Protein AF-A0A9N9NW24-F1 (afdb_monomer_lite)

Organism: NCBI:txid1117310

Secondary structure (DSSP, 8-state):
-HHHHHS---HHHHHHHHHHHHHHHHHHHHHHHHHH-SS--HHHHHHHHHHHHHHT--SSS-PPPP--SSS--TT-TTEEETT--TTS---SS--SEEE--SSPP--TTHHHHHHHHHHHHHHHHH-SSPHHHHHHHHHSTTTTT-TTS-HHHHHHHHHHHHHHHHHHHHHTT--------------HHHHHS--S---S-HHHHHHHSPPPPGGG--

Radius of gyration: 25.88 Å; chains: 1; bounding box: 61×39×75 Å

pLDDT: mean 77.07, std 15.02, range [38.91, 93.62]

Sequence (218 aa):
GKRLKDINLTDDEWQAIGKLVIILEDFAGVTEYLGGSNYTTISLMYSLLAIISKKIIPENSDMEVIDLTSSNTAFDDDIGYEDAPEDEPITQQPKHRKININVPQNCFDLEKRIKTALYQSINHYWEVPQEQGMLAALLDPLFKYLEFASEMLHMRTYEQLKDAYQDMKDLTNEDQEAEFRPVSSNSLLARIFQNNYIHVNEITNYLTMPKIHFDDCP

Foldseek 3Di:
DVVVVVQDADPLVVVLVVLVCVLCVLVVVLCVVQVPDPDDFLLNVLLSLLVSLVVLPQPDPPQDDDPPVDPPDPPDPLEAAPPDDPPDPPPVDHRPYHDHPNDHDDSVCVSNNVSSVVNNVSCVPPVRPDLVSLLRLCPALQRVVVPSDDPVSNVVNLVVVVVVVVVVCVVVPPPDPPPPDPPPDVDPVCVVPPDPDDDPDPSVVSSPDHRDHPVNDD

InterPro domains:
  IPR012337 Ribonuclease H-like superfamily [SSF53098] (7-210)

Structure (mmCIF, N/CA/C/O backbone):
data_AF-A0A9N9NW24-F1
#
_entry.id   AF-A0A9N9NW24-F1
#
loop_
_atom_site.group_PDB
_atom_site.id
_atom_site.type_symbol
_atom_site.label_atom_id
_atom_site.label_alt_id
_atom_site.label_comp_id
_atom_site.label_asym_id
_atom_site.label_entity_id
_atom_site.label_seq_id
_atom_site.pdbx_PDB_ins_code
_atom_site.Cartn_x
_atom_site.Cartn_y
_atom_site.Cartn_z
_atom_site.occupancy
_atom_site.B_iso_or_equiv
_atom_site.auth_seq_id
_atom_site.auth_comp_id
_atom_site.auth_asym_id
_atom_site.auth_atom_id
_atom_site.pdbx_PDB_model_num
ATOM 1 N N . GLY A 1 1 ? 2.111 0.159 -29.524 1.00 46.28 1 GLY A N 1
ATOM 2 C CA . GLY A 1 1 ? 1.998 -1.109 -30.275 1.00 46.28 1 GLY A CA 1
ATOM 3 C C . GLY A 1 1 ? 2.999 -1.214 -31.416 1.00 46.28 1 GLY A C 1
ATOM 4 O O . GLY A 1 1 ? 4.028 -1.838 -31.225 1.00 46.28 1 GLY A O 1
ATOM 5 N N . LYS A 1 2 ? 2.722 -0.622 -32.593 1.00 48.62 2 LYS A N 1
ATOM 6 C CA . LYS A 1 2 ? 3.582 -0.747 -33.795 1.00 48.62 2 LYS A CA 1
ATOM 7 C C . LYS A 1 2 ? 4.991 -0.147 -33.634 1.00 48.62 2 LYS A C 1
ATOM 9 O O . LYS A 1 2 ? 5.940 -0.873 -33.852 1.00 48.62 2 LYS A O 1
ATOM 14 N N . ARG A 1 3 ? 5.130 1.092 -33.143 1.00 57.47 3 ARG A N 1
ATOM 15 C CA . ARG A 1 3 ? 6.443 1.760 -32.961 1.00 57.47 3 ARG A CA 1
ATOM 16 C C . ARG A 1 3 ? 7.380 1.051 -31.971 1.00 57.47 3 ARG A C 1
ATOM 18 O O . ARG A 1 3 ? 8.578 1.011 -32.187 1.00 57.47 3 ARG A O 1
ATOM 25 N N . LEU A 1 4 ? 6.829 0.427 -30.926 1.00 57.56 4 LEU A N 1
ATOM 26 C CA . LEU A 1 4 ? 7.594 -0.408 -29.984 1.00 57.56 4 LEU A CA 1
ATOM 27 C C . LEU A 1 4 ? 8.210 -1.648 -30.649 1.00 57.56 4 LEU A C 1
ATOM 29 O O . LEU A 1 4 ? 9.186 -2.167 -30.133 1.00 57.56 4 LEU A O 1
ATOM 33 N N . LYS A 1 5 ? 7.654 -2.128 -31.774 1.00 56.56 5 LYS A N 1
ATOM 34 C CA . LYS A 1 5 ? 8.242 -3.241 -32.537 1.00 56.56 5 LYS A CA 1
ATOM 35 C C . LYS A 1 5 ? 9.443 -2.809 -33.380 1.00 56.56 5 LYS A C 1
ATOM 37 O O . LYS A 1 5 ? 10.231 -3.669 -33.754 1.00 56.56 5 LYS A O 1
ATOM 42 N N . ASP A 1 6 ? 9.556 -1.516 -33.676 1.00 64.75 6 ASP A N 1
ATOM 43 C CA . ASP A 1 6 ? 10.646 -0.953 -34.476 1.00 64.75 6 ASP A CA 1
ATOM 44 C C . ASP A 1 6 ? 11.839 -0.538 -33.591 1.00 64.75 6 ASP A C 1
ATOM 46 O O . ASP A 1 6 ? 12.964 -0.431 -34.075 1.00 64.75 6 ASP A O 1
ATOM 50 N N . ILE A 1 7 ? 11.606 -0.342 -32.286 1.00 69.00 7 ILE A N 1
ATOM 51 C CA . ILE A 1 7 ? 12.641 -0.054 -31.287 1.00 69.00 7 ILE A CA 1
ATOM 52 C C . ILE A 1 7 ? 13.249 -1.383 -30.842 1.00 69.00 7 ILE A C 1
ATOM 54 O O . ILE A 1 7 ? 12.599 -2.200 -30.190 1.00 69.00 7 ILE A O 1
ATOM 58 N N . ASN A 1 8 ? 14.504 -1.611 -31.214 1.00 75.00 8 ASN A N 1
ATOM 59 C CA . ASN A 1 8 ? 15.234 -2.806 -30.820 1.00 75.00 8 ASN A CA 1
ATOM 60 C C . ASN A 1 8 ? 15.736 -2.637 -29.377 1.00 75.00 8 ASN A C 1
ATOM 62 O O . ASN A 1 8 ? 16.803 -2.065 -29.161 1.00 75.00 8 ASN A O 1
ATOM 66 N N . LEU A 1 9 ? 14.931 -3.079 -28.406 1.00 82.12 9 LEU A N 1
ATOM 67 C CA . LEU A 1 9 ? 15.308 -3.069 -26.992 1.00 82.12 9 LEU A CA 1
ATOM 68 C C . LEU A 1 9 ? 16.555 -3.926 -26.763 1.00 82.12 9 LEU A C 1
ATOM 70 O O . LEU A 1 9 ? 16.717 -4.994 -27.357 1.00 82.12 9 LEU A O 1
ATOM 74 N N . THR A 1 10 ? 17.416 -3.457 -25.872 1.00 87.44 10 THR A N 1
ATOM 75 C CA . THR A 1 10 ? 18.588 -4.198 -25.406 1.00 87.44 10 THR A CA 1
ATOM 76 C C . THR A 1 10 ? 18.183 -5.366 -24.499 1.00 87.44 10 THR A C 1
ATOM 78 O O . THR A 1 10 ? 17.088 -5.379 -23.931 1.00 87.44 10 THR A O 1
ATOM 81 N N . ASP A 1 11 ? 19.068 -6.352 -24.331 1.00 88.56 11 ASP A N 1
ATOM 82 C CA . ASP A 1 11 ? 18.828 -7.484 -23.420 1.00 88.56 11 ASP A CA 1
ATOM 83 C C . ASP A 1 11 ? 18.586 -7.013 -21.971 1.00 88.56 11 ASP A C 1
ATOM 85 O O . ASP A 1 11 ? 17.706 -7.535 -21.282 1.00 88.56 11 ASP A O 1
ATOM 89 N N . ASP A 1 12 ? 19.304 -5.971 -21.538 1.00 89.69 12 ASP A N 1
ATOM 90 C CA . ASP A 1 12 ? 19.144 -5.355 -20.216 1.00 89.69 12 ASP A CA 1
ATOM 91 C C . ASP A 1 12 ? 17.753 -4.719 -20.046 1.00 89.69 12 ASP A C 1
ATOM 93 O O . ASP A 1 12 ? 17.121 -4.871 -18.997 1.00 89.69 12 ASP A O 1
ATOM 97 N N . GLU A 1 13 ? 17.231 -4.054 -21.082 1.00 89.31 13 GLU A N 1
ATOM 98 C CA . GLU A 1 13 ? 15.878 -3.481 -21.077 1.00 89.31 13 GLU A CA 1
ATOM 99 C C . GLU A 1 13 ? 14.801 -4.568 -21.038 1.00 89.31 13 GLU A C 1
ATOM 101 O O . GLU A 1 13 ? 13.824 -4.443 -20.297 1.00 89.31 13 GLU A O 1
ATOM 106 N N . TRP A 1 14 ? 14.987 -5.671 -21.767 1.00 89.75 14 TRP A N 1
ATOM 107 C CA . TRP A 1 14 ? 14.088 -6.824 -21.678 1.00 89.75 14 TRP A CA 1
ATOM 108 C C . TRP A 1 14 ? 14.079 -7.438 -20.280 1.00 89.75 14 TRP A C 1
ATOM 110 O O . TRP A 1 14 ? 13.009 -7.735 -19.738 1.00 89.75 14 TRP A O 1
ATOM 120 N N . GLN A 1 15 ? 15.253 -7.588 -19.664 1.00 91.31 15 GLN A N 1
ATOM 121 C CA . GLN A 1 15 ? 15.356 -8.072 -18.292 1.00 91.31 15 GLN A CA 1
ATOM 122 C C . GLN A 1 15 ? 14.681 -7.107 -17.307 1.00 91.31 15 GLN A C 1
ATOM 124 O O . GLN A 1 15 ? 13.981 -7.547 -16.390 1.00 91.31 15 GLN A O 1
ATOM 129 N N . ALA A 1 16 ? 14.849 -5.798 -17.501 1.00 91.25 16 ALA A N 1
ATOM 130 C CA . ALA A 1 16 ? 14.199 -4.778 -16.689 1.00 91.25 16 ALA A CA 1
ATOM 131 C C . ALA A 1 16 ? 12.668 -4.818 -16.810 1.00 91.25 16 ALA A C 1
ATOM 133 O O . ALA A 1 16 ? 11.981 -4.745 -15.791 1.00 91.25 16 ALA A O 1
ATOM 134 N N . ILE A 1 17 ? 12.124 -5.003 -18.018 1.00 90.69 17 ILE A N 1
ATOM 135 C CA . ILE A 1 17 ? 10.679 -5.188 -18.231 1.00 90.69 17 ILE A CA 1
ATOM 136 C C . ILE A 1 17 ? 10.184 -6.429 -17.486 1.00 90.69 17 ILE A C 1
ATOM 138 O O . ILE A 1 17 ? 9.160 -6.361 -16.811 1.00 90.69 17 ILE A O 1
ATOM 142 N N . GLY A 1 18 ? 10.920 -7.543 -17.548 1.00 91.81 18 GLY A N 1
ATOM 143 C CA . GLY A 1 18 ? 10.574 -8.756 -16.801 1.00 91.81 18 GLY A CA 1
ATOM 144 C C . GLY A 1 18 ? 10.464 -8.508 -15.293 1.00 91.81 18 GLY A C 1
ATOM 145 O O . GLY A 1 18 ? 9.492 -8.921 -14.665 1.00 91.81 18 GLY A O 1
ATOM 146 N N . LYS A 1 19 ? 11.412 -7.760 -14.714 1.00 91.56 19 LYS A N 1
ATOM 147 C CA . LYS A 1 19 ? 11.358 -7.348 -13.301 1.00 91.56 19 LYS A CA 1
ATOM 148 C C . LYS A 1 19 ? 10.180 -6.421 -13.007 1.00 91.56 19 LYS A C 1
ATOM 150 O O . LYS A 1 19 ? 9.538 -6.564 -11.972 1.00 91.56 19 LYS A O 1
ATOM 155 N N . LEU A 1 20 ? 9.881 -5.488 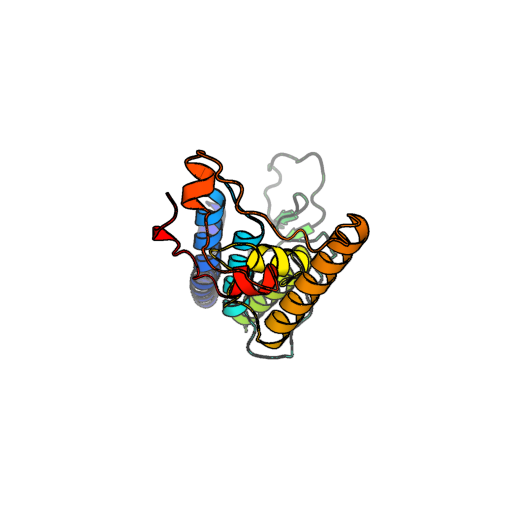-13.911 1.00 91.88 20 LEU A N 1
ATOM 156 C CA . LEU A 1 20 ? 8.756 -4.568 -13.760 1.00 91.88 20 LEU A CA 1
ATOM 157 C C . LEU A 1 20 ? 7.414 -5.306 -13.737 1.00 91.88 20 LEU A C 1
ATOM 159 O O . LEU A 1 20 ? 6.568 -4.982 -12.911 1.00 91.88 20 LEU A O 1
ATOM 163 N N . VAL A 1 21 ? 7.237 -6.314 -14.594 1.00 93.50 21 VAL A N 1
ATOM 164 C CA . VAL A 1 21 ? 6.032 -7.157 -14.592 1.00 93.50 21 VAL A CA 1
ATOM 165 C C . VAL A 1 21 ? 5.835 -7.810 -13.224 1.00 93.50 21 VAL A C 1
ATOM 167 O O . VAL A 1 21 ? 4.739 -7.728 -12.683 1.00 93.50 21 VAL A O 1
ATOM 170 N N . ILE A 1 22 ? 6.897 -8.364 -12.631 1.00 91.94 22 ILE A N 1
ATOM 171 C CA . ILE A 1 22 ? 6.841 -8.987 -11.297 1.00 91.94 22 ILE A CA 1
ATOM 172 C C . ILE A 1 22 ? 6.441 -7.965 -10.221 1.00 91.94 22 ILE A C 1
ATOM 174 O O . ILE A 1 22 ? 5.619 -8.261 -9.363 1.00 91.94 22 ILE A O 1
ATOM 178 N N . ILE A 1 23 ? 6.993 -6.746 -10.262 1.00 91.56 23 ILE A N 1
ATOM 179 C CA . ILE A 1 23 ? 6.652 -5.686 -9.294 1.00 91.56 23 ILE A CA 1
ATOM 180 C C . ILE A 1 23 ? 5.184 -5.261 -9.431 1.00 91.56 23 ILE A C 1
ATOM 182 O O . ILE A 1 23 ? 4.511 -5.034 -8.427 1.00 91.56 23 ILE A O 1
ATOM 186 N N . LEU A 1 24 ? 4.692 -5.120 -10.664 1.00 92.81 24 LEU A N 1
ATOM 187 C CA . LEU A 1 24 ? 3.342 -4.627 -10.943 1.00 92.81 24 LEU A CA 1
ATOM 188 C C . LEU A 1 24 ? 2.257 -5.702 -10.811 1.00 92.81 24 LEU A C 1
ATOM 190 O O . LEU A 1 24 ? 1.085 -5.348 -10.716 1.00 92.81 24 LEU A O 1
ATOM 194 N N . GLU A 1 25 ? 2.615 -6.984 -10.774 1.00 93.62 25 GLU A N 1
ATOM 195 C CA . GLU A 1 25 ? 1.667 -8.093 -10.622 1.00 93.62 25 GLU A CA 1
ATOM 196 C C . GLU A 1 25 ? 0.826 -7.959 -9.343 1.00 93.62 25 GLU A C 1
ATOM 198 O O . GLU A 1 25 ? -0.397 -8.086 -9.384 1.00 93.62 25 GLU A O 1
ATOM 203 N N . ASP A 1 26 ? 1.453 -7.585 -8.225 1.00 90.81 26 ASP A N 1
ATOM 204 C CA . ASP A 1 26 ? 0.748 -7.351 -6.961 1.00 90.81 26 ASP A CA 1
ATOM 205 C C . ASP A 1 26 ? -0.250 -6.183 -7.049 1.00 90.81 26 ASP A C 1
ATOM 207 O O . ASP A 1 26 ? -1.346 -6.243 -6.486 1.00 90.81 26 ASP A O 1
ATOM 211 N N . PHE A 1 27 ? 0.098 -5.126 -7.789 1.00 91.12 27 PHE A N 1
ATOM 212 C CA . PHE A 1 27 ? -0.794 -3.989 -8.023 1.00 91.12 27 PHE A CA 1
ATOM 213 C C . PHE A 1 27 ? -1.960 -4.372 -8.928 1.00 91.12 27 PHE A C 1
ATOM 215 O O . PHE A 1 27 ? -3.093 -3.973 -8.663 1.00 91.12 27 PHE A O 1
ATOM 222 N N . ALA A 1 28 ? -1.701 -5.151 -9.978 1.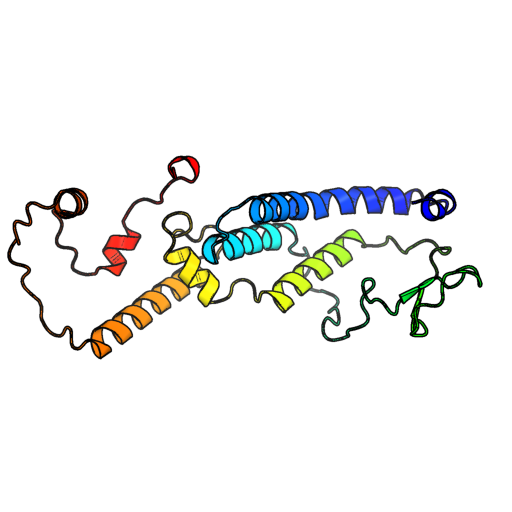00 91.94 28 ALA A N 1
ATOM 223 C CA . ALA A 1 28 ? -2.740 -5.672 -10.855 1.00 91.94 28 ALA A CA 1
ATOM 224 C C . ALA A 1 28 ? -3.747 -6.513 -10.058 1.00 91.94 28 ALA A C 1
ATOM 226 O O . ALA A 1 28 ? -4.941 -6.242 -10.128 1.00 91.94 28 ALA A O 1
ATOM 227 N N . GLY A 1 29 ? -3.272 -7.437 -9.216 1.00 90.31 29 GLY A N 1
ATOM 228 C CA . GLY A 1 29 ? -4.147 -8.263 -8.381 1.00 90.31 29 GLY A CA 1
ATOM 229 C C . GLY A 1 29 ? -4.997 -7.444 -7.406 1.00 90.31 29 GLY A C 1
ATOM 230 O O . GLY A 1 29 ? -6.205 -7.651 -7.309 1.00 90.31 29 GLY A O 1
ATOM 231 N N . VAL A 1 30 ? -4.403 -6.464 -6.715 1.00 89.38 30 VAL A N 1
ATOM 232 C CA . VAL A 1 30 ? -5.162 -5.591 -5.800 1.00 89.38 30 VAL A CA 1
ATOM 233 C C . VAL A 1 30 ? -6.150 -4.695 -6.539 1.00 89.38 30 VAL A C 1
ATOM 235 O O . VAL A 1 30 ? -7.274 -4.534 -6.074 1.00 89.38 30 VAL A O 1
ATOM 238 N N . THR A 1 31 ? -5.769 -4.109 -7.672 1.00 89.31 31 THR A N 1
ATOM 239 C CA . THR A 1 31 ? -6.664 -3.221 -8.431 1.00 89.31 31 THR A CA 1
ATOM 240 C C . THR A 1 31 ? -7.799 -3.981 -9.106 1.00 89.31 31 THR A C 1
ATOM 242 O O . THR A 1 31 ? -8.917 -3.475 -9.127 1.00 89.31 31 THR A O 1
ATOM 245 N N . GLU A 1 32 ? -7.560 -5.203 -9.585 1.00 90.81 32 GLU A N 1
ATOM 246 C CA . GLU A 1 32 ? -8.609 -6.100 -10.079 1.00 90.81 32 GLU A CA 1
ATOM 247 C C . GLU A 1 32 ? -9.585 -6.463 -8.959 1.00 90.81 32 GLU A C 1
ATOM 249 O O . GLU A 1 32 ? -10.798 -6.336 -9.121 1.00 90.81 32 GLU A O 1
ATOM 254 N N . TYR A 1 33 ? -9.057 -6.838 -7.795 1.00 88.19 33 TYR A N 1
ATOM 255 C CA . TYR A 1 33 ? -9.868 -7.177 -6.636 1.00 88.19 33 TYR A CA 1
ATOM 256 C C . TYR A 1 33 ? -10.706 -5.983 -6.141 1.00 88.19 33 TYR A C 1
ATOM 258 O O . TYR A 1 33 ? -11.909 -6.115 -5.916 1.00 88.19 33 TYR A O 1
ATOM 266 N N . LEU A 1 34 ? -10.104 -4.793 -6.035 1.00 87.44 34 LEU A N 1
ATOM 267 C CA . LEU A 1 34 ? -10.812 -3.562 -5.677 1.00 87.44 34 LEU A CA 1
ATOM 268 C C . LEU A 1 34 ? -11.854 -3.182 -6.737 1.00 87.44 34 LEU A C 1
ATOM 270 O O . LEU A 1 34 ? -12.996 -2.889 -6.389 1.00 87.44 34 LEU A O 1
ATOM 274 N N . GLY A 1 35 ? -11.495 -3.242 -8.020 1.00 84.75 35 GLY A N 1
ATOM 275 C CA . GLY A 1 35 ? -12.381 -2.915 -9.139 1.00 84.75 35 GLY A CA 1
ATOM 276 C C . GLY A 1 35 ? -13.547 -3.891 -9.314 1.00 84.75 35 GLY A C 1
ATOM 277 O O . GLY A 1 35 ? -14.606 -3.492 -9.792 1.00 84.75 35 GLY A O 1
ATOM 278 N N . GLY A 1 36 ? -13.375 -5.150 -8.905 1.00 81.19 36 GLY A N 1
ATOM 279 C CA . GLY A 1 36 ? -14.432 -6.162 -8.867 1.00 81.19 36 GLY A CA 1
ATOM 280 C C . GLY A 1 36 ? -15.305 -6.112 -7.609 1.00 81.19 36 GLY A C 1
ATOM 281 O O . GLY A 1 36 ? -16.356 -6.753 -7.568 1.00 81.19 36 GLY A O 1
ATOM 282 N N . SER A 1 37 ? -14.900 -5.365 -6.577 1.00 77.25 37 SER A N 1
ATOM 283 C CA . SER A 1 37 ? -15.669 -5.257 -5.339 1.00 77.25 37 SER A CA 1
ATOM 284 C C . SER A 1 37 ? -16.865 -4.315 -5.518 1.00 77.25 37 SER A C 1
ATOM 286 O O . SER A 1 37 ? -16.721 -3.156 -5.896 1.00 77.25 37 SER A O 1
ATOM 288 N N . ASN A 1 38 ? -18.073 -4.798 -5.207 1.00 75.81 38 ASN A N 1
ATOM 289 C CA . ASN A 1 38 ? -19.283 -3.963 -5.254 1.00 75.81 38 ASN A CA 1
ATOM 290 C C . ASN A 1 38 ? -19.263 -2.842 -4.196 1.00 75.81 38 ASN A C 1
ATOM 292 O O . ASN A 1 38 ? -19.933 -1.824 -4.359 1.00 75.81 38 ASN A O 1
ATOM 296 N N . TYR A 1 39 ? -18.498 -3.037 -3.116 1.00 75.50 39 TYR A N 1
ATOM 297 C CA . TYR A 1 39 ? -18.359 -2.101 -2.005 1.00 75.50 39 TYR A CA 1
ATOM 298 C C . TYR A 1 39 ? -16.912 -2.097 -1.505 1.00 75.50 39 TYR A C 1
ATOM 300 O O . TYR A 1 39 ? -16.554 -2.839 -0.593 1.00 75.50 39 TYR A O 1
ATOM 308 N N . THR A 1 40 ? -16.065 -1.256 -2.098 1.00 82.06 40 THR A N 1
ATOM 309 C CA . THR A 1 40 ? -14.736 -0.996 -1.537 1.00 82.06 40 THR A CA 1
ATOM 310 C C . THR A 1 40 ? -14.877 -0.195 -0.243 1.00 82.06 40 THR A C 1
ATOM 312 O O . THR A 1 40 ? -15.299 0.962 -0.264 1.00 82.06 40 THR A O 1
ATOM 315 N N . THR A 1 41 ? -14.515 -0.795 0.891 1.00 87.69 41 THR A N 1
ATOM 316 C CA . THR A 1 41 ? -14.456 -0.099 2.181 1.00 87.69 41 THR A CA 1
ATOM 317 C C . THR A 1 41 ? -13.089 0.554 2.392 1.00 87.69 41 THR A C 1
ATOM 319 O O . THR A 1 41 ? -12.066 0.088 1.885 1.00 87.69 41 THR A O 1
ATOM 322 N N . ILE A 1 42 ? -13.053 1.632 3.182 1.00 88.81 42 ILE A N 1
ATOM 323 C CA . ILE A 1 42 ? -11.800 2.303 3.570 1.00 88.81 42 ILE A CA 1
ATOM 324 C C . ILE A 1 42 ? -10.874 1.321 4.306 1.00 88.81 42 ILE A C 1
ATOM 326 O O . ILE A 1 42 ? -9.676 1.293 4.037 1.00 88.81 42 ILE A O 1
ATOM 330 N N . SER A 1 43 ? -11.427 0.473 5.176 1.00 89.25 43 SER A N 1
ATOM 331 C CA . SER A 1 43 ? -10.702 -0.590 5.885 1.00 89.25 43 SER A CA 1
ATOM 332 C C . SER A 1 43 ? -9.981 -1.540 4.928 1.00 89.25 43 SER A C 1
ATOM 334 O O . SER A 1 43 ? -8.786 -1.798 5.093 1.00 89.25 43 SER A O 1
ATOM 336 N N . LEU A 1 44 ? -10.681 -2.018 3.897 1.00 88.56 44 LEU A N 1
ATOM 337 C CA . LEU A 1 44 ? -10.126 -2.901 2.881 1.00 88.56 44 LEU A CA 1
ATOM 338 C C . LEU A 1 44 ? -9.044 -2.194 2.061 1.00 88.56 44 LEU A C 1
ATOM 340 O O . LEU A 1 44 ? -7.952 -2.731 1.886 1.00 88.56 44 LEU A O 1
ATOM 344 N N . MET A 1 45 ? -9.328 -0.975 1.600 1.00 89.75 45 MET A N 1
ATOM 345 C CA . MET A 1 45 ? -8.394 -0.176 0.809 1.00 89.75 45 MET A CA 1
ATOM 346 C C . MET A 1 45 ? -7.079 0.059 1.564 1.00 89.75 45 MET A C 1
ATOM 348 O O . MET A 1 45 ? -6.011 -0.247 1.037 1.00 89.75 45 MET A O 1
ATOM 352 N N . TYR A 1 46 ? -7.138 0.530 2.813 1.00 88.44 46 TYR A N 1
ATOM 353 C CA . TYR A 1 46 ? -5.939 0.776 3.621 1.00 88.44 46 TYR A CA 1
ATOM 354 C C . TYR A 1 46 ? -5.191 -0.508 3.976 1.00 88.44 46 TYR A C 1
ATOM 356 O O . TYR A 1 46 ? -3.960 -0.514 3.963 1.00 88.44 46 TYR A O 1
ATOM 364 N N . SER A 1 47 ? -5.909 -1.607 4.223 1.00 86.62 47 SER A N 1
ATOM 365 C CA . SER A 1 47 ? -5.282 -2.910 4.465 1.00 86.62 47 SER A CA 1
ATOM 366 C C . SER A 1 47 ? -4.485 -3.380 3.244 1.00 86.62 47 SER A C 1
ATOM 368 O O . SER A 1 47 ? -3.328 -3.779 3.378 1.00 86.62 47 SER A O 1
ATOM 370 N N . LEU A 1 48 ? -5.058 -3.281 2.039 1.00 89.56 48 LEU A N 1
ATOM 371 C CA . LEU A 1 48 ? -4.384 -3.673 0.795 1.00 89.56 48 LEU A CA 1
ATOM 372 C C . LEU A 1 48 ? -3.217 -2.744 0.445 1.00 89.56 48 LEU A C 1
ATOM 374 O O . LEU A 1 48 ? -2.144 -3.227 0.075 1.00 89.56 48 LEU A O 1
ATOM 378 N N . LEU A 1 49 ? -3.386 -1.430 0.616 1.00 89.88 49 LEU A N 1
ATOM 379 C CA . LEU A 1 49 ? -2.309 -0.456 0.424 1.00 89.88 49 LEU A CA 1
ATOM 380 C C . LEU A 1 49 ? -1.128 -0.733 1.359 1.00 89.88 49 LEU A C 1
ATOM 382 O O . LEU A 1 49 ? 0.019 -0.705 0.918 1.00 89.88 49 LEU A O 1
ATOM 386 N N . ALA A 1 50 ? -1.387 -1.049 2.630 1.00 86.62 50 ALA A N 1
ATOM 387 C CA . ALA A 1 50 ? -0.335 -1.387 3.582 1.00 86.62 50 ALA A CA 1
ATOM 388 C C . ALA A 1 50 ? 0.389 -2.693 3.213 1.00 86.62 50 ALA A C 1
ATOM 390 O O . ALA A 1 50 ? 1.613 -2.772 3.334 1.00 86.62 50 ALA A O 1
ATOM 391 N N . ILE A 1 51 ? -0.339 -3.703 2.724 1.00 86.62 51 ILE A N 1
ATOM 392 C CA . ILE A 1 51 ? 0.249 -4.963 2.246 1.00 86.62 51 ILE A CA 1
ATOM 393 C C . ILE A 1 51 ? 1.161 -4.717 1.039 1.00 86.62 51 ILE A C 1
ATOM 395 O O . ILE A 1 51 ? 2.310 -5.160 1.057 1.00 86.62 51 ILE A O 1
ATOM 399 N N . ILE A 1 52 ? 0.690 -3.993 0.017 1.00 89.81 52 ILE A N 1
ATOM 400 C CA . ILE A 1 52 ? 1.513 -3.668 -1.159 1.00 89.81 52 ILE A CA 1
ATOM 401 C C . ILE A 1 52 ? 2.716 -2.824 -0.753 1.00 89.81 52 ILE A C 1
ATOM 403 O O . ILE A 1 52 ? 3.836 -3.134 -1.156 1.00 89.81 52 ILE A O 1
ATOM 407 N N . SER A 1 53 ? 2.504 -1.795 0.072 1.00 88.50 53 SER A N 1
ATOM 408 C CA . SER A 1 53 ? 3.567 -0.897 0.522 1.00 88.50 53 SER A CA 1
ATOM 409 C C . SER A 1 53 ? 4.707 -1.681 1.174 1.00 88.50 53 SER A C 1
ATOM 411 O O . SER A 1 53 ? 5.861 -1.496 0.796 1.00 88.50 53 SER A O 1
ATOM 413 N N . LYS A 1 54 ? 4.392 -2.660 2.039 1.00 86.38 54 LYS A N 1
ATOM 414 C CA . LYS A 1 54 ? 5.383 -3.561 2.655 1.00 86.38 54 LYS A CA 1
ATOM 415 C C . LYS A 1 54 ? 6.212 -4.360 1.649 1.00 86.38 54 LYS A C 1
ATOM 417 O O . LYS A 1 54 ? 7.394 -4.584 1.894 1.00 86.38 54 LYS A O 1
ATOM 422 N N . LYS A 1 55 ? 5.619 -4.795 0.536 1.00 87.62 55 LYS A N 1
ATOM 423 C CA . LYS A 1 55 ? 6.317 -5.585 -0.492 1.00 87.62 55 LYS A CA 1
ATOM 424 C C . LYS A 1 55 ? 7.300 -4.764 -1.327 1.00 87.62 55 LYS A C 1
ATOM 426 O O . LYS A 1 55 ? 8.231 -5.326 -1.899 1.00 87.62 55 LYS A O 1
ATOM 431 N N . ILE A 1 56 ? 7.101 -3.449 -1.399 1.00 88.75 56 ILE A N 1
ATOM 432 C CA . ILE A 1 56 ? 7.921 -2.537 -2.208 1.00 88.75 56 ILE A CA 1
ATOM 433 C C . ILE A 1 56 ? 8.848 -1.649 -1.371 1.00 88.75 56 ILE A C 1
ATOM 435 O O . ILE A 1 56 ? 9.497 -0.773 -1.941 1.00 88.75 56 ILE A O 1
ATOM 439 N N . ILE A 1 57 ? 8.925 -1.859 -0.048 1.00 84.94 57 ILE A N 1
ATOM 440 C CA . ILE A 1 57 ? 9.834 -1.107 0.827 1.00 84.94 57 ILE A CA 1
ATOM 441 C C . ILE A 1 57 ? 11.267 -1.231 0.282 1.00 84.94 57 ILE A C 1
ATOM 443 O O . ILE A 1 57 ? 11.773 -2.350 0.147 1.00 84.94 57 ILE A O 1
ATOM 447 N N . PRO A 1 58 ? 11.944 -0.110 -0.026 1.00 77.62 58 PRO A N 1
ATOM 448 C CA . PRO A 1 58 ? 13.329 -0.144 -0.476 1.00 77.62 58 PRO A CA 1
ATOM 449 C C . PRO A 1 58 ? 14.267 -0.641 0.632 1.00 77.62 58 PRO A C 1
ATOM 451 O O . PRO A 1 58 ? 14.152 -0.233 1.783 1.00 77.62 58 PRO A O 1
ATOM 454 N N . GLU A 1 59 ? 15.250 -1.472 0.279 1.00 73.75 59 GLU A N 1
ATOM 455 C CA . GLU A 1 59 ? 16.186 -2.080 1.243 1.00 73.75 59 GLU A CA 1
ATOM 456 C C . GLU A 1 59 ? 17.160 -1.083 1.907 1.00 73.75 59 GLU A C 1
ATOM 458 O O . GLU A 1 59 ? 17.787 -1.419 2.907 1.00 73.75 59 GLU A O 1
ATOM 463 N N . ASN A 1 60 ? 17.312 0.137 1.374 1.00 66.19 60 ASN A N 1
ATOM 464 C CA . ASN A 1 60 ? 18.289 1.125 1.847 1.00 66.19 60 ASN A CA 1
ATOM 465 C C . ASN A 1 60 ? 17.646 2.494 2.108 1.00 66.19 60 ASN A C 1
ATOM 467 O O . ASN A 1 60 ? 16.790 2.937 1.343 1.00 66.19 60 ASN A O 1
ATOM 471 N N . SER A 1 61 ? 18.125 3.183 3.150 1.00 59.22 61 SER A N 1
ATOM 472 C CA . SER A 1 61 ? 17.650 4.504 3.594 1.00 59.22 61 SER A CA 1
ATOM 473 C C . SER A 1 61 ? 18.009 5.658 2.659 1.00 59.22 61 SER A C 1
ATOM 475 O O . SER A 1 61 ? 17.369 6.705 2.726 1.00 59.22 61 SER A O 1
ATOM 477 N N . ASP A 1 62 ? 19.002 5.474 1.785 1.00 63.31 62 ASP A N 1
ATOM 478 C CA . ASP A 1 62 ? 19.396 6.466 0.782 1.00 63.31 62 ASP A CA 1
ATOM 479 C C . ASP A 1 62 ? 18.398 6.427 -0.384 1.00 63.31 62 ASP A C 1
ATOM 481 O O . ASP A 1 62 ? 18.674 5.925 -1.478 1.00 63.31 62 ASP A O 1
ATOM 485 N N . MET A 1 63 ? 17.178 6.884 -0.099 1.00 65.00 63 MET A N 1
ATOM 486 C CA . MET A 1 63 ? 16.128 7.078 -1.085 1.00 65.00 63 MET A CA 1
ATOM 487 C C . MET A 1 63 ? 16.340 8.418 -1.783 1.00 65.00 63 MET A C 1
ATOM 489 O O . MET A 1 63 ? 16.258 9.476 -1.162 1.00 65.00 63 MET A O 1
ATOM 493 N N . GLU A 1 64 ? 16.566 8.369 -3.093 1.00 72.31 64 GLU A N 1
ATOM 494 C CA . GLU A 1 64 ? 16.415 9.544 -3.945 1.00 72.31 64 GLU A CA 1
ATOM 495 C C . GLU A 1 64 ? 14.965 10.041 -3.816 1.00 72.31 64 GLU A C 1
ATOM 497 O O . GLU A 1 64 ? 14.019 9.271 -4.002 1.00 72.31 64 GLU A O 1
ATOM 502 N N . VAL A 1 65 ? 14.784 11.296 -3.399 1.00 75.94 65 VAL A N 1
ATOM 503 C CA . VAL A 1 65 ? 13.456 11.896 -3.223 1.00 75.94 65 VAL A CA 1
ATOM 504 C C . VAL A 1 65 ? 12.929 12.292 -4.592 1.00 75.94 65 VAL A C 1
ATOM 506 O O . VAL A 1 65 ? 13.543 13.107 -5.281 1.00 75.94 65 VAL A O 1
ATOM 509 N N . ILE A 1 66 ? 11.797 11.719 -4.984 1.00 78.75 66 ILE A N 1
ATOM 510 C CA . ILE A 1 66 ? 11.134 12.050 -6.241 1.00 78.75 66 ILE A CA 1
ATOM 511 C C . ILE A 1 66 ? 10.213 13.245 -6.010 1.00 78.75 66 ILE A C 1
ATOM 513 O O . ILE A 1 66 ? 9.466 13.300 -5.033 1.00 78.75 66 ILE A O 1
ATOM 517 N N . ASP A 1 67 ? 10.273 14.212 -6.921 1.00 80.56 67 ASP A N 1
ATOM 518 C CA . ASP A 1 67 ? 9.347 15.338 -6.932 1.00 80.56 67 ASP A CA 1
ATOM 519 C C . ASP A 1 67 ? 7.985 14.885 -7.471 1.00 80.56 67 ASP A C 1
ATOM 521 O O . ASP A 1 67 ? 7.803 14.709 -8.675 1.00 80.56 67 ASP A O 1
ATOM 525 N N . LEU A 1 68 ? 7.040 14.686 -6.553 1.00 79.31 68 LEU A N 1
ATOM 526 C CA . LEU A 1 68 ? 5.646 14.337 -6.845 1.00 79.31 68 LEU A CA 1
ATOM 527 C C . LEU A 1 68 ? 4.727 15.568 -6.918 1.00 79.31 68 LEU A C 1
ATOM 529 O O . LEU A 1 68 ? 3.531 15.431 -7.157 1.00 79.31 68 LEU A O 1
ATOM 533 N N . THR A 1 69 ? 5.270 16.771 -6.704 1.00 75.62 69 THR A N 1
ATOM 534 C CA . THR A 1 69 ? 4.516 18.035 -6.772 1.00 75.62 69 THR A CA 1
ATOM 535 C C . THR A 1 69 ? 4.534 18.648 -8.166 1.00 75.62 69 THR A C 1
ATOM 537 O O . THR A 1 69 ? 3.659 19.442 -8.516 1.00 75.62 69 THR A O 1
ATOM 540 N N . SER A 1 70 ? 5.524 18.270 -8.974 1.00 71.75 70 SER A N 1
ATOM 541 C CA . SER A 1 70 ? 5.564 18.608 -10.386 1.00 71.75 70 SER A CA 1
ATOM 542 C C . SER A 1 70 ? 4.467 17.858 -11.128 1.00 71.75 70 SER A C 1
ATOM 544 O O . SER A 1 70 ? 4.382 16.634 -11.047 1.00 71.75 70 SER A O 1
ATOM 546 N N . SER A 1 71 ? 3.674 18.576 -11.924 1.00 61.00 71 SER A N 1
ATOM 547 C CA . SER A 1 71 ? 2.751 17.926 -12.854 1.00 61.00 71 SER A CA 1
ATOM 548 C C . SER A 1 71 ? 3.489 17.117 -13.918 1.00 61.00 71 SER A C 1
ATOM 550 O O . SER A 1 71 ? 2.886 16.240 -14.487 1.00 61.00 71 SER A O 1
ATOM 552 N N . ASN A 1 72 ? 4.792 17.333 -14.135 1.00 61.31 72 ASN A N 1
ATOM 553 C CA . ASN A 1 72 ? 5.582 16.836 -15.265 1.00 61.31 72 ASN A CA 1
ATOM 554 C C . ASN A 1 72 ? 5.843 15.307 -15.267 1.00 61.31 72 ASN A C 1
ATOM 556 O O . ASN A 1 72 ? 6.994 14.845 -15.270 1.00 61.31 72 ASN A O 1
ATOM 560 N N . THR A 1 73 ? 4.775 14.513 -15.269 1.00 64.12 73 THR A N 1
ATOM 561 C CA . THR A 1 73 ? 4.783 13.050 -15.248 1.00 64.12 73 THR A CA 1
ATOM 562 C C . THR A 1 73 ? 4.662 12.485 -16.656 1.00 64.12 73 THR A C 1
ATOM 564 O O . THR A 1 73 ? 4.082 13.111 -17.530 1.00 64.12 73 THR A O 1
ATOM 567 N N . ALA A 1 74 ? 5.163 11.267 -16.891 1.00 59.78 74 ALA A N 1
ATOM 568 C CA . ALA A 1 74 ? 5.093 10.600 -18.200 1.00 59.78 74 ALA A CA 1
ATOM 569 C C . ALA A 1 74 ? 3.657 10.333 -18.719 1.00 59.78 74 ALA A C 1
ATOM 571 O O . ALA A 1 74 ? 3.508 9.849 -19.841 1.00 59.78 74 ALA A O 1
ATOM 572 N N . PHE A 1 75 ? 2.631 10.613 -17.908 1.00 58.91 75 PHE A N 1
ATOM 573 C CA . PHE A 1 75 ? 1.216 10.420 -18.219 1.00 58.91 75 PHE A CA 1
ATOM 574 C C . PHE A 1 75 ? 0.480 11.729 -18.533 1.00 58.91 75 PHE A C 1
ATOM 576 O O . PHE A 1 75 ? -0.724 11.685 -18.773 1.00 58.91 75 PHE A O 1
ATOM 583 N N . ASP A 1 76 ? 1.179 12.865 -18.554 1.00 69.06 76 ASP A N 1
ATOM 584 C CA . ASP A 1 76 ? 0.583 14.140 -18.937 1.00 69.06 76 ASP A CA 1
ATOM 585 C C . ASP A 1 76 ? 0.260 14.180 -20.438 1.00 69.06 76 ASP A C 1
ATOM 587 O O . ASP A 1 76 ? 1.049 13.762 -21.295 1.00 69.06 76 ASP A O 1
ATOM 591 N N . ASP A 1 77 ? -0.904 14.748 -20.764 1.00 68.81 77 ASP A N 1
ATOM 592 C CA . ASP A 1 77 ? -1.390 14.905 -22.141 1.00 68.81 77 ASP A CA 1
ATOM 593 C C . ASP A 1 77 ? -0.478 15.807 -23.003 1.00 68.81 77 ASP A C 1
ATOM 595 O O . ASP A 1 77 ? -0.539 15.784 -24.238 1.00 68.81 77 ASP A O 1
ATOM 599 N N . ASP A 1 78 ? 0.402 16.586 -22.366 1.00 72.25 78 ASP A N 1
ATOM 600 C CA . ASP A 1 78 ? 1.338 17.513 -23.000 1.00 72.25 78 ASP A CA 1
ATOM 601 C C . ASP A 1 78 ? 2.697 16.880 -23.377 1.00 72.25 78 ASP A C 1
ATOM 603 O O . ASP A 1 78 ? 3.615 17.591 -23.808 1.00 72.25 78 ASP A O 1
ATOM 607 N N . ILE A 1 79 ? 2.816 15.547 -23.291 1.00 73.12 79 ILE A N 1
ATOM 608 C CA . ILE A 1 79 ? 4.027 14.797 -23.644 1.00 73.12 79 ILE A CA 1
ATOM 609 C C . ILE A 1 79 ? 3.974 14.231 -25.067 1.00 73.12 79 ILE A C 1
ATOM 611 O O . ILE A 1 79 ? 3.044 13.537 -25.493 1.00 73.12 79 ILE A O 1
ATOM 615 N N . GLY A 1 80 ? 5.026 14.515 -25.836 1.00 75.06 80 GLY A N 1
ATOM 616 C CA . GLY A 1 80 ? 5.245 14.028 -27.197 1.00 75.06 80 GLY A CA 1
ATOM 617 C C . GLY A 1 80 ? 6.513 13.204 -27.348 1.00 75.06 80 GLY A C 1
ATOM 618 O O . GLY A 1 80 ? 7.350 13.139 -26.452 1.00 75.06 80 GLY A O 1
ATOM 619 N N . TYR A 1 81 ? 6.680 12.602 -28.521 1.00 77.62 81 TYR A N 1
ATOM 620 C CA . TYR A 1 81 ? 7.938 11.970 -28.913 1.00 77.62 81 TYR A CA 1
ATOM 621 C C . TYR A 1 81 ? 8.755 12.945 -29.760 1.00 77.62 81 TYR A C 1
ATOM 623 O O . TYR A 1 81 ? 8.178 13.693 -30.551 1.00 77.62 81 TYR A O 1
ATOM 631 N N . GLU A 1 82 ? 10.080 12.945 -29.600 1.00 79.19 82 GLU A N 1
ATOM 632 C CA . GLU A 1 82 ? 10.970 13.802 -30.405 1.00 79.19 82 GLU A CA 1
ATOM 633 C C . GLU A 1 82 ? 10.764 13.583 -31.907 1.00 79.19 82 GLU A C 1
ATOM 635 O O . GLU A 1 82 ? 10.571 14.550 -32.642 1.00 79.19 82 GLU A O 1
ATOM 640 N N . ASP A 1 83 ? 10.656 12.316 -32.308 1.00 74.00 83 ASP A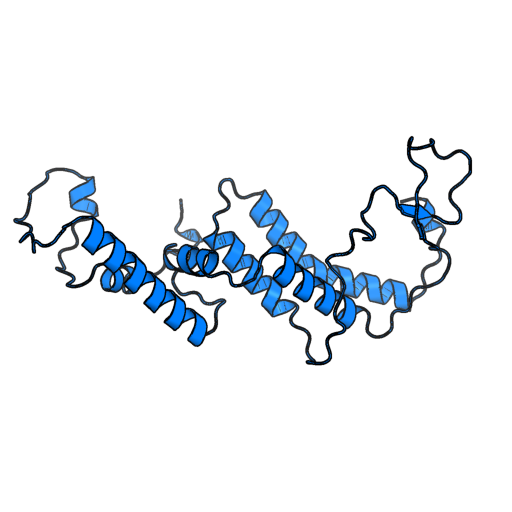 N 1
ATOM 641 C CA . ASP A 1 83 ? 10.493 11.886 -33.698 1.00 74.00 83 ASP A CA 1
ATOM 642 C C . ASP A 1 83 ? 9.031 11.529 -34.030 1.00 74.00 83 ASP A C 1
ATOM 644 O O . ASP A 1 83 ? 8.745 10.539 -34.710 1.00 74.00 83 ASP A O 1
ATOM 648 N N . ALA A 1 84 ? 8.057 12.244 -33.462 1.00 70.75 84 ALA A N 1
ATOM 649 C CA . ALA A 1 84 ? 6.666 12.110 -33.897 1.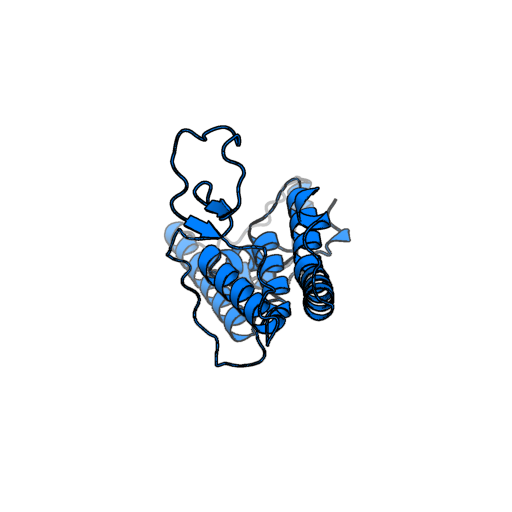00 70.75 84 ALA A CA 1
ATOM 650 C C . ALA A 1 84 ? 6.517 12.634 -35.345 1.00 70.75 84 ALA A C 1
ATOM 652 O O . ALA A 1 84 ? 7.054 13.702 -35.646 1.00 70.75 84 ALA A O 1
ATOM 653 N N . PRO A 1 85 ? 5.833 11.905 -36.251 1.00 66.50 85 PRO A N 1
ATOM 654 C CA . PRO A 1 85 ? 5.642 12.362 -37.625 1.00 66.50 85 PRO A CA 1
ATOM 655 C C . PRO A 1 85 ? 4.828 13.664 -37.650 1.00 66.50 85 PRO A C 1
ATOM 657 O O . PRO A 1 85 ? 3.886 13.817 -36.874 1.00 66.50 85 PRO A O 1
ATOM 660 N N . GLU A 1 86 ? 5.172 14.582 -38.559 1.00 60.59 86 GLU A N 1
ATOM 661 C CA . GLU A 1 86 ? 4.524 15.903 -38.686 1.00 60.59 86 GLU A CA 1
ATOM 662 C C . GLU A 1 86 ? 3.005 15.822 -38.946 1.00 60.59 86 GLU A C 1
ATOM 664 O O . GLU A 1 86 ? 2.282 16.769 -38.651 1.00 60.59 86 GLU A O 1
ATOM 669 N N . ASP A 1 87 ? 2.523 14.674 -39.434 1.00 60.41 87 ASP A N 1
ATOM 670 C CA . ASP A 1 87 ? 1.117 14.402 -39.753 1.00 60.41 87 ASP A CA 1
ATOM 671 C C . ASP A 1 87 ? 0.298 13.813 -38.578 1.00 60.41 87 ASP A C 1
ATOM 673 O O . ASP A 1 87 ? -0.865 13.440 -38.767 1.00 60.41 87 ASP A O 1
ATOM 677 N N . GLU A 1 88 ? 0.861 13.678 -37.365 1.00 59.56 88 GLU A N 1
ATOM 678 C CA . GLU A 1 88 ? 0.048 13.340 -36.184 1.00 59.56 88 GLU A CA 1
ATOM 679 C C . GLU A 1 88 ? -1.002 14.447 -35.954 1.00 59.56 88 GLU A C 1
ATOM 681 O O . GLU A 1 88 ? -0.665 15.632 -36.014 1.00 59.56 88 GLU A O 1
ATOM 686 N N . PRO A 1 89 ? -2.287 14.097 -35.721 1.00 53.38 89 PRO A N 1
ATOM 687 C CA . PRO A 1 89 ? -3.344 15.088 -35.585 1.00 53.38 89 PRO A CA 1
ATOM 688 C C . PRO A 1 89 ? -2.952 16.074 -34.493 1.00 53.38 89 PRO A C 1
ATOM 690 O O . PRO A 1 89 ? -2.711 15.672 -33.356 1.00 53.38 89 PRO A O 1
ATOM 693 N N . ILE A 1 90 ? -2.877 17.354 -34.863 1.00 52.41 90 ILE A N 1
ATOM 694 C CA . ILE A 1 90 ? -2.575 18.461 -33.962 1.00 52.41 90 ILE A CA 1
ATOM 695 C C . ILE A 1 90 ? -3.620 18.410 -32.844 1.00 52.41 90 ILE A C 1
ATOM 697 O O . ILE A 1 90 ? -4.744 18.893 -32.998 1.00 52.41 90 ILE A O 1
ATOM 701 N N . THR A 1 91 ? -3.279 17.801 -31.709 1.00 54.78 91 THR A N 1
ATOM 702 C CA . THR A 1 91 ? -3.955 18.107 -30.454 1.00 54.78 91 THR A CA 1
ATOM 703 C C . THR A 1 91 ? -3.854 19.619 -30.314 1.00 54.78 91 THR A C 1
ATOM 705 O O . THR A 1 91 ? -2.780 20.179 -30.516 1.00 54.78 91 THR A O 1
ATOM 708 N N . GLN A 1 92 ? -4.969 20.307 -30.056 1.00 53.59 92 GLN A N 1
ATOM 709 C CA . GLN A 1 92 ? -5.057 21.777 -30.127 1.00 53.59 92 GLN A CA 1
ATOM 710 C C . GLN A 1 92 ? -4.066 22.514 -29.200 1.00 53.59 92 GLN A C 1
ATOM 712 O O . GLN A 1 92 ? -3.958 23.736 -29.268 1.00 53.59 92 GLN A O 1
ATOM 717 N N . GLN A 1 93 ? -3.331 21.785 -28.358 1.00 56.44 93 GLN A N 1
ATOM 718 C CA . GLN A 1 93 ? -2.253 22.288 -27.526 1.00 56.44 93 GLN A CA 1
ATOM 719 C C . GLN A 1 93 ? -0.893 21.719 -27.980 1.00 56.44 93 GLN A C 1
ATOM 721 O O . GLN A 1 93 ? -0.764 20.502 -28.157 1.00 56.44 93 GLN A O 1
ATOM 726 N N . PRO A 1 94 ? 0.128 22.578 -28.174 1.00 58.38 94 PRO A N 1
ATOM 727 C CA . PRO A 1 94 ? 1.491 22.131 -28.415 1.00 58.38 94 PRO A CA 1
ATOM 728 C C . PRO A 1 94 ? 2.008 21.378 -27.188 1.00 58.38 94 PRO A C 1
ATOM 730 O O . PRO A 1 94 ? 1.972 21.886 -26.072 1.00 58.38 94 PRO A O 1
ATOM 733 N N . LYS A 1 95 ? 2.512 20.166 -27.416 1.00 66.38 95 LYS A N 1
ATOM 734 C CA . LYS A 1 95 ? 3.145 19.341 -26.386 1.00 66.38 95 LYS A CA 1
ATOM 735 C C . LYS A 1 95 ? 4.421 20.027 -25.898 1.00 66.38 95 LYS A C 1
ATOM 737 O O . LYS A 1 95 ? 5.343 20.242 -26.689 1.00 66.38 95 LYS A O 1
ATOM 742 N N . HIS A 1 96 ? 4.460 20.412 -24.625 1.00 65.62 96 HIS A N 1
ATOM 743 C CA . HIS A 1 96 ? 5.557 21.193 -24.049 1.00 65.62 96 HIS A CA 1
ATOM 744 C C . HIS A 1 96 ? 6.825 20.361 -23.834 1.00 65.62 96 HIS A C 1
ATOM 746 O O . HIS A 1 96 ? 7.929 20.911 -23.852 1.00 65.62 96 HIS A O 1
ATOM 752 N N . ARG A 1 97 ? 6.688 19.038 -23.692 1.00 72.50 97 ARG A N 1
ATOM 753 C CA . ARG A 1 97 ? 7.804 18.118 -23.465 1.00 72.50 97 ARG A CA 1
ATOM 754 C C . ARG A 1 97 ? 7.866 17.056 -24.555 1.00 72.50 97 ARG A C 1
ATOM 756 O O . ARG A 1 97 ? 6.860 16.455 -24.918 1.00 72.50 97 ARG A O 1
ATOM 763 N N . LYS A 1 98 ? 9.074 16.795 -25.055 1.00 75.88 98 LYS A N 1
ATOM 764 C CA . LYS A 1 98 ? 9.351 15.698 -25.987 1.00 75.88 98 LYS A CA 1
ATOM 765 C C . LYS A 1 98 ? 10.281 14.682 -25.331 1.00 75.88 98 LYS A C 1
ATOM 767 O O . LYS A 1 98 ? 11.208 15.069 -24.626 1.00 75.88 98 LYS A O 1
ATOM 772 N N . ILE A 1 99 ? 10.005 13.397 -25.530 1.00 76.62 99 ILE A N 1
ATOM 773 C CA . ILE A 1 99 ? 10.809 12.284 -25.020 1.00 76.62 99 ILE A CA 1
ATOM 774 C C . ILE A 1 99 ? 11.473 11.574 -26.197 1.00 76.62 99 ILE A C 1
ATOM 776 O O . ILE A 1 99 ? 10.817 11.247 -27.193 1.00 76.62 99 ILE A O 1
ATOM 780 N N . ASN A 1 100 ? 12.769 11.301 -26.060 1.00 79.62 100 ASN A N 1
ATOM 781 C CA . ASN A 1 100 ? 13.506 10.443 -26.974 1.00 79.62 100 ASN A CA 1
ATOM 782 C C . ASN A 1 100 ? 13.420 8.980 -26.520 1.00 79.62 100 ASN A C 1
ATOM 784 O O . ASN A 1 100 ? 13.930 8.624 -25.461 1.00 79.62 100 ASN A O 1
ATOM 788 N N . ILE A 1 101 ? 12.781 8.137 -27.329 1.00 77.38 101 ILE A N 1
ATOM 789 C CA . ILE A 1 101 ? 12.644 6.691 -27.074 1.00 77.38 101 ILE A CA 1
ATOM 790 C C . ILE A 1 101 ? 13.613 5.845 -27.912 1.00 77.38 101 ILE A C 1
ATOM 792 O O . ILE A 1 101 ? 13.582 4.623 -27.832 1.00 77.38 101 ILE A O 1
ATOM 796 N N . ASN A 1 102 ? 14.454 6.489 -28.726 1.00 79.31 102 ASN A N 1
ATOM 797 C CA . ASN A 1 102 ? 15.440 5.835 -29.587 1.00 79.31 102 ASN A CA 1
ATOM 798 C C . ASN A 1 102 ? 16.802 5.664 -28.897 1.00 79.31 102 ASN A C 1
ATOM 800 O O . ASN A 1 102 ? 17.715 5.068 -29.466 1.00 79.31 102 ASN A O 1
ATOM 804 N N . VAL A 1 103 ? 16.946 6.182 -27.674 1.00 82.19 103 VAL A N 1
ATOM 805 C CA . VAL A 1 103 ? 18.123 5.992 -26.826 1.00 82.19 103 VAL A CA 1
ATOM 806 C C . VAL A 1 103 ? 17.796 4.944 -25.756 1.00 82.19 103 VAL A C 1
ATOM 808 O O . VAL A 1 103 ? 16.803 5.125 -25.041 1.00 82.19 103 VAL A O 1
ATOM 811 N N . PRO A 1 104 ? 18.614 3.879 -25.617 1.00 81.25 104 PRO A N 1
ATOM 812 C CA . PRO A 1 104 ? 18.415 2.869 -24.585 1.00 81.25 104 PRO A CA 1
ATOM 813 C C . PRO A 1 104 ? 18.356 3.476 -23.184 1.00 81.25 104 PRO A C 1
ATOM 815 O O . PRO A 1 104 ? 19.097 4.409 -22.856 1.00 81.25 104 PRO A O 1
ATOM 818 N N . GLN A 1 105 ? 17.483 2.934 -22.343 1.00 83.12 105 GLN A N 1
ATOM 819 C CA . GLN A 1 105 ? 17.330 3.384 -20.966 1.00 83.12 105 GLN A CA 1
ATOM 820 C C . GLN A 1 105 ? 18.472 2.891 -20.077 1.00 83.12 105 GLN A C 1
ATOM 822 O O . GLN A 1 105 ? 18.944 1.758 -20.181 1.00 83.12 105 GLN A O 1
ATOM 827 N N . ASN A 1 106 ? 18.878 3.731 -19.123 1.00 86.25 106 ASN A N 1
ATOM 828 C CA . ASN A 1 106 ? 19.793 3.304 -18.074 1.00 86.25 106 ASN A CA 1
ATOM 829 C C . ASN A 1 106 ? 19.068 2.362 -17.098 1.00 86.25 106 ASN A C 1
ATOM 831 O O . ASN A 1 106 ? 18.284 2.809 -16.257 1.00 86.25 106 ASN A O 1
ATOM 835 N N . CYS A 1 107 ? 19.365 1.067 -17.204 1.00 89.06 107 CYS A N 1
ATOM 836 C CA . CYS A 1 107 ? 18.773 0.017 -16.377 1.00 89.06 107 CYS A CA 1
ATOM 837 C C . CYS A 1 107 ? 19.488 -0.193 -15.027 1.00 89.06 107 CYS A C 1
ATOM 839 O O . CYS A 1 107 ? 19.051 -1.022 -14.225 1.00 89.06 107 CYS A O 1
ATOM 841 N N . PHE A 1 108 ? 20.561 0.556 -14.744 1.00 87.81 108 PHE A N 1
ATOM 842 C CA . PHE A 1 108 ? 21.279 0.474 -13.473 1.00 87.81 108 PHE A CA 1
ATOM 843 C C . PHE A 1 108 ? 20.359 0.829 -12.296 1.00 87.81 108 PHE A C 1
ATOM 845 O O . PHE A 1 108 ? 19.717 1.883 -12.296 1.00 87.81 108 PHE A O 1
ATOM 852 N N . ASP A 1 109 ? 20.278 -0.074 -11.312 1.00 87.38 109 ASP A N 1
ATOM 853 C CA . ASP A 1 109 ? 19.414 0.024 -10.127 1.00 87.38 109 ASP A CA 1
ATOM 854 C C . ASP A 1 109 ? 17.946 0.389 -10.428 1.00 87.38 109 ASP A C 1
ATOM 856 O O . ASP A 1 109 ? 17.224 0.900 -9.569 1.00 87.38 109 ASP A O 1
ATOM 860 N N . LEU A 1 110 ? 17.464 0.109 -11.645 1.00 87.94 110 LEU A N 1
ATOM 861 C CA . LEU A 1 110 ? 16.140 0.541 -12.092 1.00 87.94 110 LEU A CA 1
ATOM 862 C C . LEU A 1 110 ? 15.018 -0.056 -11.236 1.00 87.94 110 LEU A C 1
ATOM 864 O O . LEU A 1 110 ? 14.091 0.650 -10.859 1.00 87.94 110 LEU A O 1
ATOM 868 N N . GLU A 1 111 ? 15.134 -1.327 -10.852 1.00 87.88 111 GLU A N 1
ATOM 869 C CA . GLU A 1 111 ? 14.196 -1.974 -9.928 1.00 87.88 111 GLU A CA 1
ATOM 870 C C . GLU A 1 111 ? 14.098 -1.228 -8.589 1.00 87.88 111 GLU A C 1
ATOM 872 O O . GLU A 1 111 ? 12.998 -0.963 -8.103 1.00 87.88 111 GLU A O 1
ATOM 877 N N . LYS A 1 112 ? 15.244 -0.844 -8.014 1.00 88.19 112 LYS A N 1
ATOM 878 C CA . LYS A 1 112 ? 15.299 -0.080 -6.764 1.00 88.19 112 LYS A CA 1
ATOM 879 C C . LYS A 1 112 ? 14.639 1.285 -6.946 1.00 88.19 112 LYS A C 1
ATOM 881 O O . LYS A 1 112 ? 13.819 1.672 -6.121 1.00 88.19 112 LYS A O 1
ATOM 886 N N . ARG A 1 113 ? 14.946 1.988 -8.040 1.00 87.62 113 ARG A N 1
ATOM 887 C CA . ARG A 1 113 ? 14.355 3.299 -8.363 1.00 87.62 113 ARG A CA 1
ATOM 888 C C . ARG A 1 113 ? 12.837 3.217 -8.524 1.00 87.62 113 ARG A C 1
ATOM 890 O O . ARG A 1 113 ? 12.132 4.072 -8.001 1.00 87.62 113 ARG A O 1
ATOM 897 N N . ILE A 1 114 ? 12.334 2.173 -9.181 1.00 88.94 114 ILE A N 1
ATOM 898 C CA . ILE A 1 114 ? 10.895 1.944 -9.367 1.00 88.94 114 ILE A CA 1
ATOM 899 C C . ILE A 1 114 ? 10.211 1.636 -8.032 1.00 88.94 114 ILE A C 1
ATOM 901 O O . ILE A 1 114 ? 9.199 2.257 -7.723 1.00 88.94 114 ILE A O 1
ATOM 905 N N . LYS A 1 115 ? 10.768 0.736 -7.211 1.00 90.38 115 LYS A N 1
ATOM 906 C CA . LYS A 1 115 ? 10.233 0.439 -5.870 1.00 90.38 115 LYS A CA 1
ATOM 907 C C . LYS A 1 115 ? 10.185 1.692 -4.992 1.00 90.38 115 LYS A C 1
ATOM 909 O O . LYS A 1 115 ? 9.149 1.975 -4.399 1.00 90.38 115 LYS A O 1
ATOM 914 N N . THR A 1 116 ? 11.255 2.490 -4.990 1.00 89.56 116 THR A N 1
ATOM 915 C CA . THR A 1 116 ? 11.301 3.786 -4.295 1.00 89.56 116 THR A CA 1
ATOM 916 C C . THR A 1 116 ? 10.230 4.746 -4.810 1.00 89.56 116 THR A C 1
ATOM 918 O O . THR A 1 116 ? 9.516 5.335 -4.002 1.00 89.56 116 THR A O 1
ATOM 921 N N . ALA A 1 117 ? 10.067 4.866 -6.131 1.00 88.50 117 ALA A N 1
ATOM 922 C CA . ALA A 1 117 ? 9.045 5.716 -6.738 1.00 88.50 117 ALA A CA 1
ATOM 923 C C . ALA A 1 117 ? 7.630 5.312 -6.342 1.00 88.50 117 ALA A C 1
ATOM 925 O O . ALA A 1 117 ? 6.838 6.161 -5.936 1.00 88.50 117 ALA A O 1
ATOM 926 N N . LEU A 1 118 ? 7.323 4.019 -6.409 1.00 90.62 118 LEU A N 1
ATOM 927 C CA . LEU A 1 118 ? 6.021 3.490 -6.025 1.00 90.62 118 LEU A CA 1
ATOM 928 C C . LEU A 1 118 ? 5.762 3.694 -4.528 1.00 90.62 118 LEU A C 1
ATOM 930 O O . LEU A 1 118 ? 4.695 4.176 -4.161 1.00 90.62 118 LEU A O 1
ATOM 934 N N . TYR A 1 119 ? 6.744 3.407 -3.671 1.00 90.19 119 TYR A N 1
ATOM 935 C CA . TYR A 1 119 ? 6.627 3.600 -2.225 1.00 90.19 119 TYR A CA 1
ATOM 936 C C . TYR A 1 119 ? 6.389 5.071 -1.855 1.00 90.19 119 TYR A C 1
ATOM 938 O O . TYR A 1 119 ? 5.459 5.385 -1.111 1.00 90.19 119 TYR A O 1
ATOM 946 N N . GLN A 1 120 ? 7.182 5.990 -2.416 1.00 88.38 120 GLN A N 1
ATOM 947 C CA . GLN A 1 120 ? 7.001 7.429 -2.208 1.00 88.38 120 GLN A CA 1
ATOM 948 C C . GLN A 1 120 ? 5.645 7.910 -2.736 1.00 88.38 120 GLN A C 1
ATOM 950 O O . GLN A 1 120 ? 4.981 8.688 -2.058 1.00 88.38 120 GLN A O 1
ATOM 955 N N . SER A 1 121 ? 5.199 7.401 -3.888 1.00 88.75 121 SER A N 1
ATOM 956 C CA . SER A 1 121 ? 3.897 7.750 -4.471 1.00 88.75 121 SER A CA 1
ATOM 957 C C . SER A 1 121 ? 2.733 7.284 -3.598 1.00 88.75 121 SER A C 1
ATOM 959 O O . SER A 1 121 ? 1.832 8.071 -3.323 1.00 88.75 121 SER A O 1
ATOM 961 N N . ILE A 1 122 ? 2.753 6.040 -3.103 1.00 88.50 122 ILE A N 1
ATOM 962 C CA . ILE A 1 122 ? 1.716 5.534 -2.188 1.00 88.50 122 ILE A CA 1
ATOM 963 C C . ILE A 1 122 ? 1.641 6.414 -0.937 1.00 88.50 122 ILE A C 1
ATOM 965 O O . ILE A 1 122 ? 0.553 6.821 -0.538 1.00 88.50 122 ILE A O 1
ATOM 969 N N . ASN A 1 123 ? 2.785 6.758 -0.347 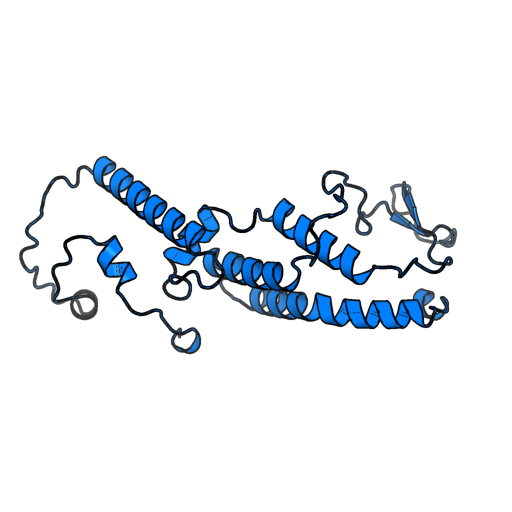1.00 86.31 123 ASN A N 1
ATOM 970 C CA . ASN A 1 123 ? 2.812 7.593 0.852 1.00 86.31 123 ASN A CA 1
ATOM 971 C C . ASN A 1 123 ? 2.368 9.035 0.582 1.00 86.31 123 ASN A C 1
ATOM 973 O O . ASN A 1 123 ? 1.733 9.634 1.441 1.00 86.31 123 ASN A O 1
ATOM 977 N N . HIS A 1 124 ? 2.671 9.584 -0.595 1.00 86.94 124 HIS A N 1
ATOM 978 C CA . HIS A 1 124 ? 2.270 10.936 -0.971 1.00 86.94 124 HIS A CA 1
ATOM 979 C C . HIS A 1 124 ? 0.767 11.052 -1.245 1.00 86.94 124 HIS A C 1
ATOM 981 O O . HIS A 1 124 ? 0.136 11.986 -0.766 1.00 86.94 124 HIS A O 1
ATOM 987 N N . TYR A 1 125 ? 0.190 10.112 -2.000 1.00 85.88 125 TYR A N 1
ATOM 988 C CA . TYR A 1 125 ? -1.218 10.191 -2.404 1.00 85.88 125 TYR A CA 1
ATOM 989 C C . TYR A 1 125 ? -2.194 9.640 -1.358 1.00 85.88 125 TYR A C 1
ATOM 991 O O . TYR A 1 125 ? -3.345 10.065 -1.334 1.00 85.88 125 TYR A O 1
ATOM 999 N N . TRP A 1 126 ? -1.760 8.701 -0.510 1.00 82.31 126 TRP A N 1
ATOM 1000 C CA . TRP A 1 126 ? -2.648 7.983 0.414 1.00 82.31 126 TRP A CA 1
ATOM 1001 C C . TRP A 1 126 ? -2.264 8.090 1.897 1.00 82.31 126 TRP A C 1
ATOM 1003 O O . TRP A 1 126 ? -3.020 7.606 2.742 1.00 82.31 126 TRP A O 1
ATOM 1013 N N . GLU A 1 127 ? -1.114 8.696 2.223 1.00 80.12 127 GLU A N 1
ATOM 1014 C CA . GLU A 1 127 ? -0.618 8.873 3.600 1.00 80.12 127 GLU A CA 1
ATOM 1015 C C . GLU A 1 127 ? -0.614 7.564 4.416 1.00 80.12 127 GLU A C 1
ATOM 1017 O O . GLU A 1 127 ? -1.086 7.518 5.547 1.00 80.12 127 GLU A O 1
ATOM 1022 N N . VAL A 1 128 ? -0.138 6.454 3.841 1.00 69.94 128 VAL A N 1
ATOM 1023 C CA . VAL A 1 128 ? -0.313 5.119 4.441 1.00 69.94 128 VAL A CA 1
ATOM 1024 C C . VAL A 1 128 ? 0.692 4.856 5.578 1.00 69.94 128 VAL A C 1
ATOM 1026 O O . VAL A 1 128 ? 1.898 4.911 5.334 1.00 69.94 128 VAL A O 1
ATOM 1029 N N . PRO A 1 129 ? 0.247 4.451 6.787 1.00 67.12 129 PRO A N 1
ATOM 1030 C CA . PRO A 1 129 ? -1.140 4.350 7.240 1.00 67.12 129 PRO A CA 1
ATOM 1031 C C . PRO A 1 129 ? -1.678 5.683 7.784 1.00 67.12 129 PRO A C 1
ATOM 1033 O O . PRO A 1 129 ? -1.063 6.298 8.656 1.00 67.12 129 PRO A O 1
ATOM 1036 N N . GLN A 1 130 ? -2.870 6.070 7.324 1.00 80.19 130 GLN A N 1
ATOM 1037 C CA . GLN A 1 130 ? -3.570 7.267 7.788 1.00 80.19 130 GLN A CA 1
ATOM 1038 C C . GLN A 1 130 ? -4.417 6.918 9.018 1.00 80.19 130 GLN A C 1
ATOM 1040 O O . GLN A 1 130 ? -4.960 5.814 9.099 1.00 80.19 130 GLN A O 1
ATOM 1045 N N . GLU A 1 131 ? -4.572 7.845 9.966 1.00 85.31 131 GLU A N 1
ATOM 1046 C CA . GLU A 1 131 ? -5.316 7.610 11.217 1.00 85.31 131 GLU A CA 1
ATOM 1047 C C . GLU A 1 131 ? -6.752 7.124 10.965 1.00 85.31 131 GLU A C 1
ATOM 1049 O O . GLU A 1 131 ? -7.205 6.157 11.575 1.00 85.31 131 GLU A O 1
ATOM 1054 N N . GLN A 1 132 ? -7.448 7.729 10.002 1.00 86.38 132 GLN A N 1
ATOM 1055 C CA . GLN A 1 132 ? -8.805 7.349 9.611 1.00 86.38 132 GLN A CA 1
ATOM 1056 C C . GLN A 1 132 ? -8.843 5.945 9.003 1.00 86.38 132 GLN A C 1
ATOM 1058 O O . GLN A 1 132 ? -9.744 5.168 9.309 1.00 86.38 132 GLN A O 1
ATOM 1063 N N . GLY A 1 133 ? -7.854 5.598 8.174 1.00 88.31 133 GLY A N 1
ATOM 1064 C CA . GLY A 1 133 ? -7.716 4.260 7.601 1.00 88.31 133 GLY A CA 1
ATOM 1065 C C . GLY A 1 133 ? -7.485 3.190 8.667 1.00 88.31 133 GLY A C 1
ATOM 1066 O O . GLY A 1 133 ? -8.089 2.118 8.618 1.00 88.31 133 GLY A O 1
ATOM 1067 N N . MET A 1 134 ? -6.670 3.513 9.672 1.00 91.44 134 MET A N 1
ATOM 1068 C CA . MET A 1 134 ? -6.408 2.652 10.824 1.00 91.44 134 MET A CA 1
ATOM 1069 C C . MET A 1 134 ? -7.655 2.449 11.687 1.00 91.44 134 MET A C 1
ATOM 1071 O O . MET A 1 134 ? -7.989 1.312 12.013 1.00 91.44 134 MET A O 1
ATOM 1075 N N . LEU A 1 135 ? -8.375 3.525 12.021 1.00 92.56 135 LEU A N 1
ATOM 1076 C CA . LEU A 1 135 ? -9.629 3.446 12.776 1.00 92.56 135 LEU A CA 1
ATOM 1077 C C . LEU A 1 135 ? -10.703 2.672 12.004 1.00 92.56 135 LEU A C 1
ATOM 1079 O O . LEU A 1 135 ? -11.377 1.823 12.581 1.00 92.56 135 LEU A O 1
ATOM 1083 N N . ALA A 1 136 ? -10.826 2.908 10.695 1.00 91.75 136 ALA A N 1
ATOM 1084 C CA . ALA A 1 136 ? -11.751 2.172 9.841 1.00 91.75 136 ALA A CA 1
ATOM 1085 C C . ALA A 1 136 ? -11.426 0.673 9.821 1.00 91.75 136 ALA A C 1
ATOM 1087 O O . ALA A 1 136 ? -12.326 -0.146 9.972 1.00 91.75 136 ALA A O 1
ATOM 1088 N N . ALA A 1 137 ? -10.149 0.304 9.675 1.00 92.25 137 ALA A N 1
ATOM 1089 C CA . ALA A 1 137 ? -9.722 -1.092 9.724 1.00 92.25 137 ALA A CA 1
ATOM 1090 C C . ALA A 1 137 ? -9.932 -1.722 11.110 1.00 92.25 137 ALA A C 1
ATOM 1092 O O . ALA A 1 137 ? -10.344 -2.875 11.186 1.00 92.25 137 ALA A O 1
ATOM 1093 N N . LEU A 1 138 ? -9.723 -0.969 12.196 1.00 93.19 138 LEU A N 1
ATOM 1094 C CA . LEU A 1 138 ? -9.974 -1.435 13.562 1.00 93.19 138 LEU A CA 1
ATOM 1095 C C . LEU A 1 138 ? -11.464 -1.720 13.800 1.00 93.19 138 LEU A C 1
ATOM 1097 O O . LEU A 1 138 ? -11.811 -2.719 14.427 1.00 93.19 138 LEU A O 1
ATOM 1101 N N . LEU A 1 139 ? -12.345 -0.859 13.290 1.00 92.12 139 LEU A N 1
ATOM 1102 C CA . LEU A 1 139 ? -13.803 -0.985 13.391 1.00 92.12 139 LEU A CA 1
ATOM 1103 C C . LEU A 1 139 ? -14.406 -1.995 12.406 1.00 92.12 139 LEU A C 1
ATOM 1105 O O . LEU A 1 139 ? -15.588 -2.318 12.511 1.00 92.12 139 LEU A O 1
ATOM 1109 N N . ASP A 1 140 ? -13.611 -2.508 11.469 1.00 90.50 140 ASP A N 1
ATOM 1110 C CA . ASP A 1 140 ? -14.029 -3.555 10.548 1.00 90.50 140 ASP A CA 1
ATOM 1111 C C . ASP A 1 140 ? -13.730 -4.943 11.145 1.00 90.50 140 ASP A C 1
ATOM 1113 O O . ASP A 1 140 ? -12.560 -5.293 11.332 1.00 90.50 140 ASP A O 1
ATOM 1117 N N . PRO A 1 141 ? -14.746 -5.788 11.403 1.00 88.38 141 PRO A N 1
ATOM 1118 C CA . PRO A 1 141 ? -14.542 -7.123 11.956 1.00 88.38 141 PRO A CA 1
ATOM 1119 C C . PRO A 1 141 ? -13.587 -8.022 11.158 1.00 88.38 141 PRO A C 1
ATOM 1121 O O . PRO A 1 141 ? -13.029 -8.950 11.751 1.00 88.38 141 PRO A O 1
ATOM 1124 N N . LEU A 1 142 ? -13.397 -7.771 9.854 1.00 85.62 142 LEU A N 1
ATOM 1125 C CA . LEU A 1 142 ? -12.462 -8.492 8.982 1.00 85.62 142 LEU A CA 1
ATOM 1126 C C . LEU A 1 142 ? -11.010 -8.024 9.169 1.00 85.62 142 LEU A C 1
ATOM 1128 O O . LEU A 1 142 ? -10.075 -8.813 9.024 1.00 85.62 142 LEU A O 1
ATOM 1132 N N . PHE A 1 143 ? -10.793 -6.752 9.509 1.00 88.38 143 PHE A N 1
ATOM 1133 C CA . PHE A 1 143 ? -9.459 -6.138 9.562 1.00 88.38 143 PHE A CA 1
ATOM 1134 C C . PHE A 1 143 ? -9.036 -5.690 10.966 1.00 88.38 143 PHE A C 1
ATOM 1136 O O . PHE A 1 143 ? -7.906 -5.232 11.134 1.00 88.38 143 PHE A O 1
ATOM 1143 N N . LYS A 1 144 ? -9.874 -5.908 11.988 1.00 89.12 144 LYS A N 1
ATOM 1144 C CA . LYS A 1 144 ? -9.690 -5.377 13.348 1.00 89.12 144 LYS A CA 1
ATOM 1145 C C . LYS A 1 144 ? -8.395 -5.739 14.070 1.00 89.12 144 LYS A C 1
ATOM 1147 O O . LYS A 1 144 ? -8.041 -5.079 15.036 1.00 89.12 144 LYS A O 1
ATOM 1152 N N . TYR A 1 145 ? -7.694 -6.784 13.637 1.00 89.38 145 TYR A N 1
ATOM 1153 C CA . TYR A 1 145 ? -6.391 -7.152 14.206 1.00 89.38 145 TYR A CA 1
ATOM 1154 C C . TYR A 1 145 ? -5.228 -6.344 13.635 1.00 89.38 145 TYR A C 1
ATOM 1156 O O . TYR A 1 145 ? -4.113 -6.482 14.124 1.00 89.38 145 TYR A O 1
ATOM 1164 N N . LEU A 1 146 ? -5.473 -5.520 12.610 1.00 89.06 146 LEU A N 1
ATOM 1165 C CA . LEU A 1 146 ? -4.485 -4.620 12.018 1.00 89.06 146 LEU A CA 1
ATOM 1166 C C . LEU A 1 146 ? -3.146 -5.324 11.731 1.00 89.06 146 LEU A C 1
ATOM 1168 O O . LEU A 1 146 ? -2.081 -4.762 11.954 1.00 89.06 146 LEU A O 1
ATOM 1172 N N . GLU A 1 147 ? -3.189 -6.556 11.210 1.00 87.75 147 GLU A N 1
ATOM 1173 C CA . GLU A 1 147 ? -2.007 -7.410 10.956 1.00 87.75 147 GLU A CA 1
ATOM 1174 C C . GLU A 1 147 ? -0.977 -6.742 10.020 1.00 87.75 147 GLU A C 1
ATOM 1176 O O . GLU A 1 147 ? 0.207 -7.087 9.976 1.00 87.75 147 GLU A O 1
ATOM 1181 N N . PHE A 1 148 ? -1.42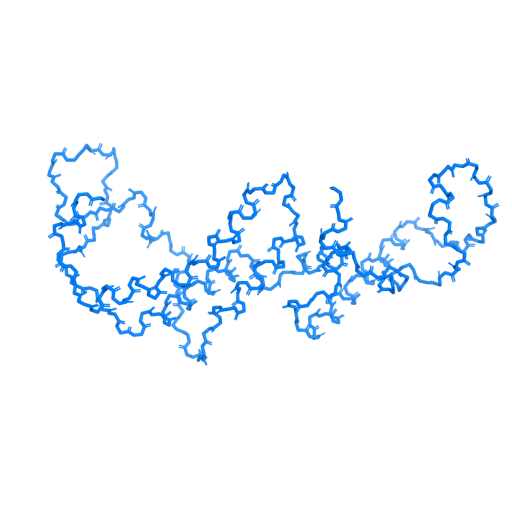3 -5.748 9.254 1.00 84.88 148 PHE A N 1
ATOM 1182 C CA . PHE A 1 148 ? -0.582 -4.940 8.386 1.00 84.88 148 PHE A CA 1
ATOM 1183 C C . PHE A 1 148 ? 0.152 -3.801 9.121 1.00 84.88 148 PHE A C 1
ATOM 1185 O O . PHE A 1 148 ? 1.070 -3.221 8.546 1.00 84.88 148 PHE A O 1
ATOM 1192 N N . ALA A 1 149 ? -0.177 -3.480 10.368 1.00 85.88 149 ALA A N 1
ATOM 1193 C CA . ALA A 1 149 ? 0.417 -2.383 11.126 1.00 85.88 149 ALA A CA 1
ATOM 1194 C C . ALA A 1 149 ? 1.525 -2.859 12.083 1.00 85.88 149 ALA A C 1
ATOM 1196 O O . ALA A 1 149 ? 1.716 -4.052 12.309 1.00 85.88 149 ALA A O 1
ATOM 1197 N N . SER A 1 150 ? 2.304 -1.914 12.616 1.00 86.56 150 SER A N 1
ATOM 1198 C CA . SER A 1 150 ? 3.238 -2.184 13.714 1.00 86.56 150 SER A CA 1
ATOM 1199 C C . SER A 1 150 ? 2.505 -2.164 15.057 1.00 86.56 150 SER A C 1
ATOM 1201 O O . SER A 1 150 ? 1.472 -1.510 15.186 1.00 86.56 150 SER A O 1
ATOM 1203 N N . GLU A 1 151 ? 3.071 -2.799 16.086 1.00 88.62 151 GLU A N 1
ATOM 1204 C CA . GLU A 1 151 ? 2.481 -2.793 17.437 1.00 88.62 151 GLU A CA 1
ATOM 1205 C C . GLU A 1 151 ? 2.284 -1.367 17.980 1.00 88.62 151 GLU A C 1
ATOM 1207 O O . GLU A 1 151 ? 1.281 -1.056 18.613 1.00 88.62 151 GLU A O 1
ATOM 1212 N N . MET A 1 152 ? 3.218 -0.461 17.674 1.00 88.38 152 MET A N 1
ATOM 1213 C CA . MET A 1 152 ? 3.107 0.946 18.064 1.00 88.38 152 MET A CA 1
ATOM 1214 C C . MET A 1 152 ? 1.886 1.621 17.427 1.00 88.38 152 MET A C 1
ATOM 1216 O O . MET A 1 152 ? 1.177 2.367 18.100 1.00 88.38 152 MET A O 1
ATOM 1220 N N . LEU A 1 153 ? 1.637 1.364 16.140 1.00 87.69 153 LEU A N 1
ATOM 1221 C CA . LEU A 1 153 ? 0.461 1.886 15.446 1.00 87.69 153 LEU A CA 1
ATOM 1222 C C . LEU A 1 153 ? -0.821 1.255 15.989 1.00 87.69 153 LEU A C 1
ATOM 1224 O O . LEU A 1 153 ? -1.784 1.972 16.224 1.00 87.69 153 LEU A O 1
ATOM 1228 N N . HIS A 1 154 ? -0.807 -0.051 16.253 1.00 89.75 154 HIS A N 1
ATOM 1229 C CA . HIS A 1 154 ? -1.930 -0.775 16.841 1.00 89.75 154 HIS A CA 1
ATOM 1230 C C . HIS A 1 154 ? -2.362 -0.165 18.185 1.00 89.75 154 HIS A C 1
ATOM 1232 O O . HIS A 1 154 ? -3.524 0.210 18.357 1.00 89.75 154 HIS A O 1
ATOM 1238 N N . MET A 1 155 ? -1.410 0.032 19.102 1.00 89.69 155 MET A N 1
ATOM 1239 C CA . MET A 1 155 ? -1.658 0.659 20.405 1.00 89.69 155 MET A CA 1
ATOM 1240 C C . MET A 1 155 ? -2.194 2.086 20.269 1.00 89.69 155 MET A C 1
ATOM 1242 O O . MET A 1 155 ? -3.168 2.444 20.929 1.00 89.69 155 MET A O 1
ATOM 1246 N N . ARG A 1 156 ? -1.609 2.881 19.369 1.00 92.12 156 ARG A N 1
ATOM 1247 C CA . ARG A 1 156 ? -2.050 4.257 19.121 1.00 92.12 156 ARG A CA 1
ATOM 1248 C C . ARG A 1 156 ? -3.486 4.316 18.606 1.00 92.12 156 ARG A C 1
ATOM 1250 O O . ARG A 1 156 ? -4.278 5.108 19.102 1.00 92.12 156 ARG A O 1
ATOM 1257 N N . THR A 1 157 ? -3.835 3.477 17.634 1.00 92.38 157 THR A N 1
ATOM 1258 C CA . THR A 1 157 ? -5.195 3.423 17.078 1.00 92.38 157 THR A CA 1
ATOM 1259 C C . THR A 1 157 ? -6.208 2.974 18.128 1.00 92.38 157 THR A C 1
ATOM 1261 O O . THR A 1 157 ? -7.329 3.477 18.162 1.00 92.38 157 THR A O 1
ATOM 1264 N N . TYR A 1 158 ? -5.814 2.068 19.025 1.00 91.44 158 TYR A N 1
ATOM 1265 C CA . TYR A 1 158 ? -6.656 1.654 20.141 1.00 91.44 158 TYR A CA 1
ATOM 1266 C C . TYR A 1 158 ? -6.936 2.790 21.135 1.00 91.44 158 TYR A C 1
ATOM 1268 O O . TYR A 1 158 ? -8.076 2.956 21.569 1.00 91.44 158 TYR A O 1
ATOM 1276 N N . GLU A 1 159 ? -5.918 3.578 21.484 1.00 92.44 159 GLU A N 1
ATOM 1277 C CA . GLU A 1 159 ? -6.078 4.775 22.319 1.00 92.44 159 GLU A CA 1
ATOM 1278 C C . GLU A 1 159 ? -6.982 5.806 21.635 1.00 92.44 159 GLU A C 1
ATOM 1280 O O . GLU A 1 159 ? -7.957 6.249 22.233 1.00 92.44 159 GLU A O 1
ATOM 1285 N N . GLN A 1 160 ? -6.761 6.075 20.345 1.00 92.62 160 GLN A N 1
ATOM 1286 C CA . GLN A 1 160 ? -7.606 6.981 19.557 1.00 92.62 160 GLN A CA 1
ATOM 1287 C C . GLN A 1 160 ? -9.077 6.551 19.534 1.00 92.62 160 GLN A C 1
ATOM 1289 O O . GLN A 1 160 ? -9.965 7.391 19.650 1.00 92.62 160 GLN A O 1
ATOM 1294 N N . LEU A 1 161 ? -9.352 5.248 19.409 1.00 93.19 161 LEU A N 1
ATOM 1295 C CA . LEU A 1 161 ? -10.720 4.734 19.455 1.00 93.19 161 LEU A CA 1
ATOM 1296 C C . LEU A 1 161 ? -11.365 4.954 20.831 1.00 93.19 161 LEU A C 1
ATOM 1298 O O . LEU A 1 161 ? -12.544 5.295 20.904 1.00 93.19 161 LEU A O 1
ATOM 1302 N N . LYS A 1 162 ? -10.607 4.759 21.918 1.00 91.12 162 LYS A N 1
ATOM 1303 C CA . LYS A 1 162 ? -11.091 5.010 23.282 1.00 91.12 162 LYS A CA 1
ATOM 1304 C C . LYS A 1 162 ? -11.429 6.467 23.516 1.00 91.12 162 LYS A C 1
ATOM 1306 O O . LYS A 1 162 ? -12.510 6.738 24.031 1.00 91.12 162 LYS A O 1
ATOM 1311 N N . ASP A 1 163 ? -10.527 7.358 23.130 1.00 91.75 163 ASP A N 1
ATOM 1312 C CA . ASP A 1 163 ? -10.713 8.795 23.292 1.00 91.75 163 ASP A CA 1
ATOM 1313 C C . ASP A 1 163 ? -11.937 9.251 22.488 1.00 91.75 163 ASP A C 1
ATOM 1315 O O . ASP A 1 163 ? -12.860 9.832 23.051 1.00 91.75 163 ASP A O 1
ATOM 1319 N N . ALA A 1 164 ? -12.033 8.851 21.214 1.00 90.25 164 ALA A N 1
ATOM 1320 C CA . ALA A 1 164 ? -13.172 9.188 20.359 1.00 90.25 164 ALA A CA 1
ATOM 1321 C C . ALA A 1 164 ? -14.514 8.666 20.906 1.00 90.25 164 ALA A C 1
ATOM 1323 O O . ALA A 1 164 ? -15.534 9.349 20.819 1.00 90.25 164 ALA A O 1
ATOM 1324 N N . TYR A 1 165 ? -14.535 7.457 21.471 1.00 89.62 165 TYR A N 1
ATOM 1325 C CA . TYR A 1 165 ? -15.737 6.907 22.096 1.00 89.62 165 TYR A CA 1
ATOM 1326 C C . TYR A 1 165 ? -16.114 7.657 23.377 1.00 89.62 165 TYR A C 1
ATOM 1328 O O . TYR A 1 165 ? -17.295 7.925 23.596 1.00 89.62 165 TYR A O 1
ATOM 1336 N N . GLN A 1 166 ? -15.135 8.009 24.215 1.00 89.00 166 GLN A N 1
ATOM 1337 C CA . GLN A 1 166 ? -15.384 8.762 25.441 1.00 89.00 166 GLN A CA 1
ATOM 1338 C C . GLN A 1 166 ? -15.903 10.169 25.128 1.00 89.00 166 GLN A C 1
ATOM 1340 O O . GLN A 1 166 ? -16.915 10.570 25.697 1.00 89.00 166 GLN A O 1
ATOM 1345 N N . ASP A 1 167 ? -15.296 10.859 24.161 1.00 90.06 167 ASP A N 1
ATOM 1346 C CA . ASP A 1 167 ? -15.748 12.170 23.688 1.00 90.06 167 ASP A CA 1
ATOM 1347 C C . ASP A 1 167 ? -17.209 12.119 23.214 1.00 90.06 167 ASP A C 1
ATOM 1349 O O . ASP A 1 167 ? -18.026 12.974 23.561 1.00 90.06 167 ASP A O 1
ATOM 1353 N N . MET A 1 168 ? -17.568 11.085 22.445 1.00 87.69 168 MET A N 1
ATOM 1354 C CA . MET A 1 168 ? -18.944 10.882 21.983 1.00 87.69 168 MET A CA 1
ATOM 1355 C C . MET A 1 168 ? -19.900 10.618 23.146 1.00 87.69 168 MET A C 1
ATOM 1357 O O . MET A 1 168 ? -20.985 11.199 23.175 1.00 87.69 168 MET A O 1
ATOM 1361 N N . LYS A 1 169 ? -19.493 9.789 24.113 1.00 85.75 169 LYS A N 1
ATOM 1362 C CA . LYS A 1 169 ? -20.294 9.470 25.298 1.00 85.75 169 LYS A CA 1
ATOM 1363 C C . LYS A 1 169 ? -20.595 10.721 26.127 1.00 85.75 169 LYS A C 1
ATOM 1365 O O . LYS A 1 169 ? -21.757 10.951 26.480 1.00 85.75 169 LYS A O 1
ATOM 1370 N N . ASP A 1 170 ? -19.573 11.539 26.366 1.00 86.56 170 ASP A N 1
ATOM 1371 C CA . ASP A 1 170 ? -19.665 12.796 27.112 1.00 86.56 170 ASP A CA 1
ATOM 1372 C C . ASP A 1 170 ? -20.607 13.788 26.408 1.00 86.56 170 ASP A C 1
ATOM 1374 O O . ASP A 1 170 ? -21.448 14.422 27.048 1.00 86.56 170 ASP A O 1
ATOM 1378 N N . LEU A 1 171 ? -20.547 13.872 25.073 1.00 84.94 171 LEU A N 1
ATOM 1379 C CA . LEU A 1 171 ? -21.449 14.710 24.272 1.00 84.94 171 LEU A CA 1
ATOM 1380 C C . LEU A 1 171 ? -22.914 14.260 24.345 1.00 84.94 171 LEU A C 1
ATOM 1382 O O . LEU A 1 171 ? -23.822 15.096 24.306 1.00 84.94 171 LEU A O 1
ATOM 1386 N N . THR A 1 172 ? -23.165 12.955 24.442 1.00 78.12 172 THR A N 1
ATOM 1387 C CA . THR A 1 172 ? -24.526 12.404 24.526 1.00 78.12 172 THR A CA 1
ATOM 1388 C C . THR A 1 172 ? -25.179 12.532 25.906 1.00 78.12 172 THR A C 1
ATOM 1390 O O . THR A 1 172 ? -26.366 12.230 26.022 1.00 78.12 172 THR A O 1
ATOM 1393 N N . ASN A 1 173 ? -24.475 13.029 26.936 1.00 63.88 173 ASN A N 1
ATOM 1394 C CA . ASN A 1 173 ? -24.942 13.025 28.333 1.00 63.88 173 ASN A CA 1
ATOM 1395 C C . ASN A 1 173 ? -25.478 11.645 28.767 1.00 63.88 173 ASN A C 1
ATOM 1397 O O . ASN A 1 173 ? -26.418 11.560 29.562 1.00 63.88 173 ASN A O 1
ATOM 1401 N N . GLU A 1 174 ? -24.892 10.551 28.269 1.00 58.78 174 GLU A N 1
ATOM 1402 C CA . GLU A 1 174 ? -25.166 9.202 28.779 1.00 58.78 174 GLU A CA 1
ATOM 1403 C C . GLU A 1 174 ? -24.413 8.969 30.102 1.00 58.78 174 GLU A C 1
ATOM 1405 O O . GLU A 1 174 ? -23.742 7.961 30.317 1.00 58.78 174 GLU A O 1
ATOM 1410 N N . ASP A 1 175 ? -24.554 9.921 31.023 1.00 49.06 175 ASP A N 1
ATOM 1411 C CA . ASP A 1 175 ? -24.238 9.776 32.439 1.00 49.06 175 ASP A CA 1
ATOM 1412 C C . ASP A 1 175 ? -25.432 9.149 33.153 1.00 49.06 175 ASP A C 1
ATOM 1414 O O . ASP A 1 175 ? -25.983 9.701 34.101 1.00 49.06 175 ASP A O 1
ATOM 1418 N N . GLN A 1 176 ? -25.859 7.978 32.691 1.00 47.31 176 GLN A N 1
ATOM 1419 C CA . GLN A 1 176 ? -26.506 7.009 33.560 1.00 47.31 176 GLN A CA 1
ATOM 1420 C C . GLN A 1 176 ? -25.995 5.635 33.164 1.00 47.31 176 GLN A C 1
ATOM 1422 O O . GLN A 1 176 ? -26.192 5.176 32.041 1.00 47.31 176 GLN A O 1
ATOM 1427 N N . GLU A 1 177 ? -25.390 4.952 34.134 1.00 46.91 177 GLU A N 1
ATOM 1428 C CA . GLU A 1 177 ? -25.604 3.524 34.309 1.00 46.91 177 GLU A CA 1
ATOM 1429 C C . GLU A 1 177 ? -27.119 3.281 34.253 1.00 46.91 177 GLU A C 1
ATOM 1431 O O . GLU A 1 177 ? -27.818 3.246 35.265 1.00 46.91 177 GLU A O 1
ATOM 1436 N N . ALA A 1 178 ? -27.670 3.159 33.048 1.00 39.91 178 ALA A N 1
ATOM 1437 C CA . ALA A 1 178 ? -28.895 2.431 32.878 1.00 39.91 178 ALA A CA 1
ATOM 1438 C C . ALA A 1 178 ? -28.513 1.006 33.269 1.00 39.91 178 ALA A C 1
ATOM 1440 O O . ALA A 1 178 ? -27.934 0.263 32.477 1.00 39.91 178 ALA A O 1
ATOM 1441 N N . GLU A 1 179 ? -28.800 0.630 34.517 1.00 42.81 179 GLU A N 1
ATOM 1442 C CA . GLU A 1 179 ? -29.172 -0.742 34.823 1.00 42.81 179 GLU A CA 1
ATOM 1443 C C . GLU A 1 179 ? -30.207 -1.127 33.763 1.00 42.81 179 GLU A C 1
ATOM 1445 O O . GLU A 1 179 ? -31.400 -0.820 33.879 1.00 42.81 179 GLU A O 1
ATOM 1450 N N . PHE A 1 180 ? -29.737 -1.727 32.669 1.00 42.28 180 PHE A N 1
ATOM 1451 C CA . PHE A 1 180 ? -30.586 -2.278 31.638 1.00 42.28 180 PHE A CA 1
ATOM 1452 C C . PHE A 1 180 ? -31.327 -3.421 32.312 1.00 42.28 180 PHE A C 1
ATOM 1454 O O . PHE A 1 180 ? -30.872 -4.564 32.366 1.00 42.28 180 PHE A O 1
ATOM 1461 N N . ARG A 1 181 ? -32.501 -3.102 32.866 1.00 38.91 181 ARG A N 1
ATOM 1462 C CA . ARG A 1 181 ? -33.518 -4.104 33.153 1.00 38.91 181 ARG A CA 1
ATOM 1463 C C . ARG A 1 181 ? -33.636 -4.951 31.892 1.00 38.91 181 ARG A C 1
ATOM 1465 O O . ARG A 1 181 ? -33.681 -4.364 30.808 1.00 38.91 181 ARG A O 1
ATOM 1472 N N . PRO A 1 182 ? -33.692 -6.287 31.998 1.00 40.56 182 PRO A N 1
ATOM 1473 C CA . PRO A 1 182 ? -33.817 -7.133 30.830 1.00 40.56 182 PRO A CA 1
ATOM 1474 C C . PRO A 1 182 ? -35.134 -6.772 30.150 1.00 40.56 182 PRO A C 1
ATOM 1476 O O . PRO A 1 182 ? -36.213 -7.202 30.561 1.00 40.56 182 PRO A O 1
ATOM 1479 N N . VAL A 1 183 ? -35.064 -5.926 29.123 1.00 44.25 183 VAL A N 1
ATOM 1480 C CA . VAL A 1 183 ? -36.183 -5.707 28.228 1.00 44.25 183 VAL A CA 1
ATOM 1481 C C . VAL A 1 183 ? -36.255 -7.003 27.449 1.00 44.25 183 VAL A C 1
ATOM 1483 O O . VAL A 1 183 ? -35.489 -7.234 26.514 1.00 44.25 183 VAL A O 1
ATOM 1486 N N . SER A 1 184 ? -37.153 -7.880 27.900 1.00 49.84 184 SER A N 1
ATOM 1487 C CA . SER A 1 184 ? -37.644 -9.026 27.144 1.00 49.84 184 SER A CA 1
ATOM 1488 C C . SER A 1 184 ? -38.294 -8.497 25.868 1.00 49.84 184 SER A C 1
ATOM 1490 O O . SER A 1 184 ? -39.513 -8.403 25.750 1.00 49.84 184 SER A O 1
ATOM 1492 N N . SER A 1 185 ? -37.472 -8.079 24.915 1.00 51.28 185 SER A N 1
ATOM 1493 C CA . SER A 1 185 ? -37.910 -7.765 23.575 1.00 51.28 185 SER A CA 1
ATOM 1494 C C . SER A 1 185 ? -38.049 -9.099 22.853 1.00 51.28 185 SER A C 1
ATOM 1496 O O . SER A 1 185 ? -37.085 -9.823 22.623 1.00 51.28 185 SER A O 1
ATOM 1498 N N . ASN A 1 186 ? -39.283 -9.445 22.492 1.00 55.97 186 ASN A N 1
ATOM 1499 C CA . ASN A 1 186 ? -39.610 -10.653 21.723 1.00 55.97 186 ASN A CA 1
ATOM 1500 C C . ASN A 1 186 ? -39.140 -10.560 20.253 1.00 55.97 186 ASN A C 1
ATOM 1502 O O . ASN A 1 186 ? -39.659 -11.249 19.378 1.00 55.97 186 ASN A O 1
ATOM 1506 N N . SER A 1 187 ? -38.190 -9.670 19.971 1.00 67.00 187 SER A N 1
ATOM 1507 C CA . SER A 1 187 ? -37.607 -9.444 18.660 1.00 67.00 187 SER A CA 1
ATOM 1508 C C . SER A 1 187 ? -36.562 -10.519 18.385 1.00 67.00 187 SER A C 1
ATOM 1510 O O . SER A 1 187 ? -35.687 -10.783 19.209 1.00 67.00 187 SER A O 1
ATOM 1512 N N . LEU A 1 188 ? -36.639 -11.134 17.205 1.00 59.06 188 LEU A N 1
ATOM 1513 C CA . LEU A 1 188 ? -35.656 -12.112 16.745 1.00 59.06 188 LEU A CA 1
ATOM 1514 C C . LEU A 1 188 ? -34.247 -11.494 16.672 1.00 59.06 188 LEU A C 1
ATOM 1516 O O . LEU A 1 188 ? -33.292 -12.131 17.098 1.00 59.06 188 LEU A O 1
ATOM 1520 N N . LEU A 1 189 ? -34.140 -10.226 16.253 1.00 51.97 189 LEU A N 1
ATOM 1521 C CA . LEU A 1 189 ? -32.889 -9.454 16.277 1.00 51.97 189 LEU A CA 1
ATOM 1522 C C . LEU A 1 189 ? -32.343 -9.305 17.700 1.00 51.97 189 LEU A C 1
ATOM 1524 O O . LEU A 1 189 ? -31.167 -9.551 17.939 1.00 51.97 189 LEU A O 1
ATOM 1528 N N . ALA A 1 190 ? -33.199 -8.971 18.665 1.00 56.25 190 ALA A N 1
ATOM 1529 C CA . ALA A 1 190 ? -32.763 -8.820 20.048 1.00 56.25 190 ALA A CA 1
ATOM 1530 C C . ALA A 1 190 ? -32.314 -10.145 20.676 1.00 56.25 190 ALA A C 1
ATOM 1532 O O . ALA A 1 190 ? -31.388 -10.150 21.474 1.00 56.25 190 ALA A O 1
ATOM 1533 N N . ARG A 1 191 ? -32.922 -11.272 20.288 1.00 56.28 191 ARG A N 1
ATOM 1534 C CA . ARG A 1 191 ? -32.478 -12.614 20.697 1.00 56.28 191 ARG A CA 1
ATOM 1535 C C . ARG A 1 191 ? -31.152 -13.034 20.065 1.00 56.28 191 ARG A C 1
ATOM 1537 O O . ARG A 1 191 ? -30.388 -13.737 20.713 1.00 56.28 191 ARG A O 1
ATOM 1544 N N . ILE A 1 192 ? -30.886 -12.624 18.825 1.00 55.62 192 ILE A N 1
ATOM 1545 C CA . ILE A 1 192 ? -29.619 -12.913 18.134 1.00 55.62 192 ILE A CA 1
ATOM 1546 C C . ILE A 1 192 ? -28.463 -12.129 18.765 1.00 55.62 192 ILE A C 1
ATOM 1548 O O . ILE A 1 192 ? -27.381 -12.678 18.936 1.00 55.62 192 ILE A O 1
ATOM 1552 N N . PHE A 1 193 ? -28.701 -10.876 19.161 1.00 60.25 193 PHE A N 1
ATOM 1553 C CA . PHE A 1 193 ? -27.690 -10.007 19.776 1.00 60.25 193 PHE A CA 1
ATOM 1554 C C . PHE A 1 193 ? -27.742 -9.978 21.313 1.00 60.25 193 PHE A C 1
ATOM 1556 O O . PHE A 1 193 ? -27.072 -9.159 21.942 1.00 60.25 193 PHE A O 1
ATOM 1563 N N . GLN A 1 194 ? -28.519 -10.869 21.939 1.00 52.19 194 GLN A N 1
ATOM 1564 C CA . GLN A 1 194 ? -28.561 -11.036 23.392 1.00 52.19 194 GLN A CA 1
ATOM 1565 C C . GLN A 1 194 ? -27.270 -11.709 23.868 1.00 52.19 194 GLN A C 1
ATOM 1567 O O . GLN A 1 194 ? -27.198 -12.919 24.075 1.00 52.19 194 GLN A O 1
ATOM 1572 N N . ASN A 1 195 ? -26.229 -10.904 24.056 1.00 50.16 195 ASN A N 1
ATOM 1573 C CA . ASN A 1 195 ? -25.050 -11.330 24.789 1.00 50.16 195 ASN A CA 1
ATOM 1574 C C . ASN A 1 195 ? -25.380 -11.365 26.286 1.00 50.16 195 ASN A C 1
ATOM 1576 O O . ASN A 1 195 ? -25.683 -10.345 26.897 1.00 50.16 195 ASN A O 1
ATOM 1580 N N . ASN A 1 196 ? -25.283 -12.552 26.890 1.00 46.72 196 ASN A N 1
ATOM 1581 C CA . ASN A 1 196 ? -25.478 -12.781 28.330 1.00 46.72 196 ASN A CA 1
ATOM 1582 C C . ASN A 1 196 ? -24.333 -12.228 29.208 1.00 46.72 196 ASN A C 1
ATOM 1584 O O . ASN A 1 196 ? -24.266 -12.538 30.397 1.00 46.72 196 ASN A O 1
ATOM 1588 N N . TYR A 1 197 ? -23.420 -11.438 28.640 1.00 49.75 197 TYR A N 1
ATOM 1589 C CA . TYR A 1 197 ? -22.269 -10.878 29.338 1.00 49.75 197 TYR A CA 1
ATOM 1590 C C . TYR A 1 197 ? -22.411 -9.363 29.451 1.00 49.75 197 TYR A C 1
ATOM 1592 O O . TYR A 1 197 ? -22.424 -8.645 28.452 1.00 49.75 197 TYR A O 1
ATOM 1600 N N . ILE A 1 198 ? -22.498 -8.886 30.693 1.00 49.16 198 ILE A N 1
ATOM 1601 C CA . ILE A 1 198 ? -22.397 -7.468 31.035 1.00 49.16 198 ILE A CA 1
ATOM 1602 C C . ILE A 1 198 ? -20.924 -7.091 30.871 1.00 49.16 198 ILE A C 1
ATOM 1604 O O . ILE A 1 198 ? -20.109 -7.333 31.761 1.00 49.16 198 ILE A O 1
ATOM 1608 N N . HIS A 1 199 ? -20.556 -6.559 29.709 1.00 51.91 199 HIS A N 1
ATOM 1609 C CA . HIS A 1 199 ? -19.228 -5.991 29.524 1.00 51.91 199 HIS A CA 1
ATOM 1610 C C . HIS A 1 199 ? -19.210 -4.555 30.048 1.00 51.91 199 HIS A C 1
ATOM 1612 O O . HIS A 1 199 ? -20.006 -3.723 29.631 1.00 51.91 199 HIS A O 1
ATOM 1618 N N . VAL A 1 200 ? -18.270 -4.272 30.953 1.00 58.56 200 VAL A N 1
ATOM 1619 C CA . VAL A 1 200 ? -18.072 -2.952 31.585 1.00 58.56 200 VAL A CA 1
ATOM 1620 C C . VAL A 1 200 ? -17.633 -1.884 30.566 1.00 58.56 200 VAL A C 1
ATOM 1622 O O . VAL A 1 200 ? -17.796 -0.693 30.805 1.00 58.56 200 VAL A O 1
ATOM 1625 N N . ASN A 1 201 ? -17.078 -2.300 29.422 1.00 74.94 201 ASN A N 1
ATOM 1626 C CA . ASN A 1 201 ? -16.582 -1.416 28.371 1.00 74.94 201 ASN A CA 1
ATOM 1627 C C . ASN A 1 201 ? -16.904 -2.000 26.980 1.00 74.94 201 ASN A C 1
ATOM 1629 O O . ASN A 1 201 ? -16.448 -3.100 26.651 1.00 74.94 201 ASN A O 1
ATOM 1633 N N . GLU A 1 202 ? -17.682 -1.264 26.178 1.00 82.56 202 GLU A N 1
ATOM 1634 C CA . GLU A 1 202 ? -18.126 -1.668 24.834 1.00 82.56 202 GLU A CA 1
ATOM 1635 C C . GLU A 1 202 ? -16.954 -1.892 23.871 1.00 82.56 202 GLU A C 1
ATOM 1637 O O . GLU A 1 202 ? -16.913 -2.907 23.174 1.00 82.56 202 GLU A O 1
ATOM 1642 N N . ILE A 1 203 ? -15.946 -1.015 23.898 1.00 85.19 203 ILE A N 1
ATOM 1643 C CA . ILE A 1 203 ? -14.750 -1.155 23.059 1.00 85.19 203 ILE A CA 1
ATOM 1644 C C . ILE A 1 203 ? -14.004 -2.438 23.420 1.00 85.19 203 ILE A C 1
ATOM 1646 O O . ILE A 1 203 ? -13.624 -3.210 22.540 1.00 85.19 203 ILE A O 1
ATOM 1650 N N . THR A 1 204 ? -13.795 -2.698 24.714 1.00 84.50 204 THR A N 1
ATOM 1651 C CA . THR A 1 204 ? -13.129 -3.932 25.149 1.00 84.50 204 THR A CA 1
ATOM 1652 C C . THR A 1 204 ? -13.902 -5.163 24.681 1.00 84.50 204 THR A C 1
ATOM 1654 O O . THR A 1 204 ? -13.285 -6.107 24.198 1.00 84.50 204 THR A O 1
ATOM 1657 N N . ASN A 1 205 ? -15.235 -5.143 24.761 1.00 84.75 205 ASN A N 1
ATOM 1658 C CA . ASN A 1 205 ? -16.074 -6.237 24.277 1.00 84.75 205 ASN A CA 1
ATOM 1659 C C . ASN A 1 205 ? -15.876 -6.487 22.776 1.00 84.75 205 ASN A C 1
ATOM 1661 O O . ASN A 1 205 ? -15.539 -7.601 22.373 1.00 84.75 205 ASN A O 1
ATOM 1665 N N . TYR A 1 206 ? -16.004 -5.440 21.958 1.00 87.50 206 TYR A N 1
ATOM 1666 C CA . TYR A 1 206 ? -15.813 -5.521 20.510 1.00 87.50 206 TYR A CA 1
ATOM 1667 C C . TYR A 1 206 ? -14.455 -6.142 20.137 1.00 87.50 206 TYR A C 1
ATOM 1669 O O . TYR A 1 206 ? -14.377 -7.048 19.300 1.00 87.50 206 TYR A O 1
ATOM 1677 N N . LEU A 1 207 ? -13.385 -5.723 20.814 1.00 85.31 207 LEU A N 1
ATOM 1678 C CA . LEU A 1 207 ? -12.034 -6.211 20.532 1.00 85.31 207 LEU A CA 1
ATOM 1679 C C . LEU A 1 207 ? -11.792 -7.652 20.984 1.00 85.31 207 LEU A C 1
ATOM 1681 O O . LEU A 1 207 ? -10.968 -8.342 20.389 1.00 85.31 207 LEU A O 1
ATOM 1685 N N . THR A 1 208 ? -12.518 -8.129 21.997 1.00 86.06 208 THR A N 1
ATOM 1686 C CA . THR A 1 208 ? -12.459 -9.537 22.422 1.00 86.06 208 THR A CA 1
ATOM 1687 C C . THR A 1 208 ? -13.251 -10.482 21.526 1.00 86.06 208 THR A C 1
ATOM 1689 O O . THR A 1 208 ? -13.027 -11.692 21.574 1.00 86.06 208 THR A O 1
ATOM 1692 N N . MET A 1 209 ? -14.164 -9.965 20.695 1.00 84.31 209 MET A N 1
ATOM 1693 C CA . MET A 1 209 ? -14.883 -10.801 19.737 1.00 84.31 209 MET A CA 1
ATOM 1694 C C . MET A 1 209 ? -13.901 -11.394 18.712 1.00 84.31 209 MET A C 1
ATOM 1696 O O . MET A 1 209 ? -12.913 -10.744 18.357 1.00 84.31 209 MET A O 1
ATOM 1700 N N . PRO A 1 210 ? -14.165 -12.593 18.171 1.00 84.00 210 PRO A N 1
ATOM 1701 C CA . PRO A 1 210 ? -13.341 -13.157 17.105 1.00 84.00 210 PRO A CA 1
ATOM 1702 C C . PRO A 1 210 ? -13.418 -12.303 15.831 1.00 84.00 210 PRO A C 1
ATOM 1704 O O . PRO A 1 210 ? -14.417 -11.620 15.587 1.00 84.00 210 PRO A O 1
ATOM 1707 N N . LYS A 1 211 ? -12.341 -12.295 15.041 1.00 84.00 211 LYS A N 1
ATOM 1708 C CA . LYS A 1 211 ? -12.341 -11.773 13.665 1.00 84.00 211 LYS A CA 1
ATOM 1709 C C . LYS A 1 211 ? -13.222 -12.655 12.785 1.00 84.00 211 LYS A C 1
ATOM 1711 O O . LYS A 1 211 ? -13.254 -13.870 12.966 1.00 84.00 211 LYS A O 1
ATOM 1716 N N . ILE A 1 212 ? -13.947 -12.028 11.866 1.00 82.62 212 ILE A N 1
ATOM 1717 C CA . ILE A 1 212 ? -14.740 -12.745 10.865 1.00 82.62 212 ILE A CA 1
ATOM 1718 C C . ILE A 1 212 ? -13.775 -13.185 9.758 1.00 82.62 212 ILE A C 1
ATOM 1720 O O . ILE A 1 212 ? -12.903 -12.406 9.359 1.00 82.62 212 ILE A O 1
ATOM 1724 N N . HIS A 1 213 ? -13.873 -14.431 9.291 1.00 73.50 213 HIS A N 1
ATOM 1725 C CA . HIS A 1 213 ? -13.087 -14.848 8.134 1.00 73.50 213 HIS A CA 1
ATOM 1726 C C . HIS A 1 213 ? -13.686 -14.276 6.858 1.00 73.50 213 HIS A C 1
ATOM 1728 O O . HIS A 1 213 ? -14.896 -14.121 6.727 1.00 73.50 213 HIS A O 1
ATOM 1734 N N . PHE A 1 214 ? -12.814 -13.984 5.900 1.00 64.12 214 PHE A N 1
ATOM 1735 C CA . PHE A 1 214 ? -13.216 -13.431 4.615 1.00 64.12 214 PHE A CA 1
ATOM 1736 C C . PHE A 1 214 ? -14.246 -14.322 3.893 1.00 64.12 214 PHE A C 1
ATOM 1738 O O . PHE A 1 214 ? -15.202 -13.808 3.322 1.00 64.12 214 PHE A O 1
ATOM 1745 N N . ASP A 1 215 ? -14.103 -15.644 4.016 1.00 64.75 215 ASP A N 1
ATOM 1746 C CA . ASP A 1 215 ? -14.999 -16.641 3.412 1.00 64.75 215 ASP A CA 1
ATOM 1747 C C . ASP A 1 215 ? -16.341 -16.806 4.152 1.00 64.75 215 ASP A C 1
ATOM 1749 O O . ASP A 1 215 ? -17.267 -17.418 3.622 1.00 64.75 215 ASP A O 1
ATOM 1753 N N . ASP A 1 216 ? -16.458 -16.263 5.367 1.00 59.84 216 ASP A N 1
ATOM 1754 C CA . ASP A 1 216 ? -17.676 -16.333 6.185 1.00 59.84 216 ASP A CA 1
ATOM 1755 C C . ASP A 1 216 ? -18.631 -15.153 5.909 1.00 59.84 216 ASP A C 1
ATOM 1757 O O . ASP A 1 216 ? -19.698 -15.053 6.523 1.00 59.84 216 ASP A O 1
ATOM 1761 N N . CYS A 1 217 ? -18.254 -14.240 5.005 1.00 48.47 217 CYS A N 1
ATOM 1762 C CA . CYS A 1 217 ? -19.081 -13.111 4.594 1.00 48.47 217 CYS A CA 1
ATOM 1763 C C . CYS A 1 217 ? -19.999 -13.533 3.421 1.00 48.47 217 CYS A C 1
ATOM 1765 O O . CYS A 1 217 ? -19.480 -13.996 2.404 1.00 48.47 217 CYS A O 1
ATOM 1767 N N . PRO A 1 218 ? -21.336 -13.434 3.558 1.00 43.94 218 PRO A N 1
ATOM 1768 C CA . PRO A 1 218 ? -22.300 -13.897 2.553 1.00 43.94 218 PRO A CA 1
ATOM 1769 C C . PRO A 1 218 ? -22.313 -13.088 1.248 1.00 43.94 218 PRO A C 1
ATOM 1771 O O . PRO A 1 218 ? -21.974 -11.883 1.275 1.00 43.94 218 PRO A O 1
#